Protein AF-A0A447NTV9-F1 (afdb_monomer_lite)

Secondary structure (DSSP, 8-state):
--------EEEE-TTS-EEEE--HHHHHHHHTTB--SS--TTSBSSTTS--TTSHHHHHHHH---HHHHHHHHHHHHHHHHHHTS--EEEE-HHHHSSTTHHHHHHHHHHHHHHTT-TTSTT-EEEE-SS----TTHHHHHHHHHTTTTSS------HHHHHHHHTTGGGG----GGGGS-TTS-GGGS---

Radius of gyration: 22.63 Å; chains: 1; bounding box: 48×52×55 Å

pLDDT: mean 96.16, std 7.07, range [51.31, 98.88]

Structure (mmCIF, N/CA/C/O backbone):
data_AF-A0A447NTV9-F1
#
_entry.id   AF-A0A447NTV9-F1
#
loop_
_atom_site.group_PDB
_atom_site.id
_atom_site.type_symbol
_atom_site.label_atom_id
_atom_site.label_alt_id
_atom_site.label_comp_id
_atom_site.label_asym_id
_atom_site.label_entity_id
_atom_site.label_seq_id
_atom_site.pdbx_PDB_ins_code
_atom_site.Cartn_x
_atom_site.Cartn_y
_atom_site.Cartn_z
_atom_site.occupancy
_atom_site.B_iso_or_equiv
_atom_site.auth_seq_id
_atom_site.auth_comp_id
_atom_site.auth_asym_id
_atom_site.auth_atom_id
_atom_site.pdbx_PDB_model_num
ATOM 1 N N . MET A 1 1 ? -22.201 -1.958 5.923 1.00 77.88 1 MET A N 1
ATOM 2 C CA . MET A 1 1 ? -21.397 -0.747 6.199 1.00 77.88 1 MET A CA 1
ATOM 3 C C . MET A 1 1 ? -20.902 -0.824 7.638 1.00 77.88 1 MET A C 1
ATOM 5 O O . MET A 1 1 ? -21.676 -1.266 8.476 1.00 77.88 1 MET A O 1
ATOM 9 N N . LEU A 1 2 ? -19.640 -0.479 7.917 1.00 92.94 2 LEU A N 1
ATOM 10 C CA . LEU A 1 2 ? -19.087 -0.462 9.280 1.00 92.94 2 LEU A CA 1
ATOM 11 C C . LEU A 1 2 ? -19.031 0.986 9.771 1.00 92.94 2 LEU A C 1
ATOM 13 O O . LEU A 1 2 ? -18.339 1.802 9.166 1.00 92.94 2 LEU A O 1
ATOM 17 N N . VAL A 1 3 ? -19.760 1.301 10.839 1.00 95.19 3 VAL A N 1
ATOM 18 C CA . VAL A 1 3 ? -19.752 2.633 11.461 1.00 95.19 3 VAL A CA 1
ATOM 19 C C . VAL A 1 3 ? -18.853 2.574 12.691 1.00 95.19 3 VAL A C 1
ATOM 21 O O . VAL A 1 3 ? -19.026 1.691 13.519 1.00 95.19 3 VAL A O 1
ATOM 24 N N . ARG A 1 4 ? -17.876 3.479 12.799 1.00 96.00 4 ARG A N 1
ATOM 25 C CA . ARG A 1 4 ? -16.881 3.484 13.885 1.00 96.00 4 ARG A CA 1
ATOM 26 C C . ARG A 1 4 ? -17.045 4.695 14.791 1.00 96.00 4 ARG A C 1
ATOM 28 O O . ARG A 1 4 ? -17.335 5.786 14.300 1.00 96.00 4 ARG A O 1
ATOM 35 N N . LYS A 1 5 ? -16.800 4.527 16.092 1.00 96.44 5 LYS A N 1
ATOM 36 C CA . LYS A 1 5 ? -16.738 5.651 17.041 1.00 96.44 5 LYS A CA 1
ATOM 37 C C . LYS A 1 5 ? -15.332 6.259 17.042 1.00 96.44 5 LYS A C 1
ATOM 39 O O . LYS A 1 5 ? -14.342 5.543 17.166 1.00 96.44 5 LYS A O 1
ATOM 44 N N . LEU A 1 6 ? -15.239 7.584 16.904 1.00 97.38 6 LEU A N 1
ATOM 45 C CA . LEU A 1 6 ? -13.972 8.314 16.775 1.00 97.38 6 LEU A CA 1
ATOM 46 C C . LEU A 1 6 ? -13.934 9.553 17.685 1.00 97.38 6 LEU A C 1
ATOM 48 O O . LEU A 1 6 ? -14.946 10.246 17.802 1.00 97.38 6 LEU A O 1
ATOM 52 N N . PRO A 1 7 ? -12.775 9.877 18.288 1.00 96.31 7 PRO A N 1
ATOM 53 C CA . PRO A 1 7 ? -12.599 11.105 19.052 1.00 96.31 7 PRO A CA 1
ATOM 54 C C . PRO A 1 7 ? -12.361 12.287 18.101 1.00 96.31 7 PRO A C 1
ATOM 56 O O . PRO A 1 7 ? -11.276 12.444 17.541 1.00 96.31 7 PRO A O 1
ATOM 59 N N . VAL A 1 8 ? -13.379 13.121 17.908 1.00 97.62 8 VAL A N 1
ATOM 60 C CA . VAL A 1 8 ? -13.316 14.282 17.007 1.00 97.62 8 VAL A CA 1
ATOM 61 C C . VAL A 1 8 ? -13.053 15.585 17.760 1.00 97.62 8 VAL A C 1
ATOM 63 O O . VAL A 1 8 ? -13.408 15.732 18.930 1.00 97.62 8 VAL A O 1
ATOM 66 N N . LYS A 1 9 ? -12.471 16.565 17.065 1.00 97.94 9 LYS A N 1
ATOM 67 C CA . LYS A 1 9 ? -12.425 17.971 17.493 1.00 97.94 9 LYS A CA 1
ATOM 68 C C . LYS A 1 9 ? -13.123 18.849 16.463 1.00 97.94 9 LYS A C 1
ATOM 70 O O . LYS A 1 9 ? -12.965 18.618 15.270 1.00 97.94 9 LYS A O 1
ATOM 75 N N . HIS A 1 10 ? -13.855 19.857 16.921 1.00 98.12 10 HIS A N 1
ATOM 76 C CA . HIS A 1 10 ? -14.440 20.873 16.049 1.00 98.12 10 HIS A CA 1
ATOM 77 C C . HIS A 1 10 ? -13.432 22.004 15.847 1.00 98.12 10 HIS A C 1
ATOM 79 O O . HIS A 1 10 ? -12.829 22.470 16.814 1.00 98.12 10 HIS A O 1
ATOM 85 N N . LEU A 1 11 ? -13.216 22.401 14.595 1.00 98.00 11 LEU A N 1
ATOM 86 C CA . LEU A 1 11 ? -12.331 23.498 14.219 1.00 98.00 11 LEU A CA 1
ATOM 87 C C . LEU A 1 11 ? -13.078 24.484 13.324 1.00 98.00 11 LEU A C 1
ATOM 89 O O . LEU A 1 11 ? -13.700 24.080 12.339 1.00 98.00 11 LEU A O 1
ATOM 93 N N . ALA A 1 12 ? -12.951 25.772 13.638 1.00 98.00 12 ALA A N 1
ATOM 94 C CA . ALA A 1 12 ? -13.325 26.848 12.733 1.00 98.00 12 ALA A CA 1
ATOM 95 C C . ALA A 1 12 ? -12.289 26.956 11.604 1.00 98.00 12 ALA A C 1
ATOM 97 O O . ALA A 1 12 ? -11.080 26.983 11.848 1.00 98.00 12 ALA A O 1
ATOM 98 N N . LEU A 1 13 ? -12.769 26.997 10.367 1.00 98.06 13 LEU A N 1
ATOM 99 C CA . LEU A 1 13 ? -11.969 27.155 9.162 1.00 98.06 13 LEU A CA 1
ATOM 100 C C . LEU A 1 13 ? -11.821 28.636 8.791 1.00 98.06 13 LEU A C 1
ATOM 102 O O . LEU A 1 13 ? -12.523 29.506 9.302 1.00 98.06 13 LEU A O 1
ATOM 106 N N . ALA A 1 14 ? -10.909 28.922 7.859 1.00 97.94 14 ALA A N 1
ATOM 107 C CA . ALA A 1 14 ? -10.642 30.283 7.390 1.00 97.94 14 ALA A CA 1
ATOM 108 C C . ALA A 1 14 ? -11.846 30.943 6.686 1.00 97.94 14 ALA A C 1
ATOM 110 O O . ALA A 1 14 ? -11.938 32.166 6.667 1.00 97.94 14 ALA A O 1
ATOM 111 N N . ASP A 1 15 ? -12.771 30.150 6.134 1.00 97.31 15 ASP A N 1
ATOM 112 C CA . ASP A 1 15 ? -14.022 30.630 5.531 1.00 97.31 15 ASP A CA 1
ATOM 113 C C . ASP A 1 15 ? -15.132 30.903 6.567 1.00 97.31 15 ASP A C 1
ATOM 115 O O . ASP A 1 15 ? -16.251 31.258 6.201 1.00 97.31 15 ASP A O 1
ATOM 119 N N . GLY A 1 16 ? -14.831 30.731 7.859 1.00 96.81 16 GLY A N 1
ATOM 120 C CA . GLY A 1 16 ? -15.768 30.888 8.968 1.00 96.81 16 GLY A CA 1
ATOM 121 C C . GLY A 1 16 ? -16.655 29.668 9.226 1.00 96.81 16 GLY A C 1
ATOM 122 O O . GLY A 1 16 ? -17.399 29.667 10.205 1.00 96.81 16 GLY A O 1
ATOM 123 N N . SER A 1 17 ? -16.590 28.621 8.397 1.00 98.12 17 SER A N 1
ATOM 124 C CA . SER A 1 17 ? -17.347 27.389 8.620 1.00 98.12 17 SER A CA 1
ATOM 125 C C . SER A 1 17 ? -16.666 26.481 9.650 1.00 98.12 17 SER A C 1
ATOM 127 O O . SER A 1 17 ? -15.456 26.538 9.846 1.00 98.12 17 SER A O 1
ATOM 129 N N . GLU A 1 18 ? -17.431 25.617 10.318 1.00 98.00 18 GLU A N 1
ATOM 130 C CA . GLU A 1 18 ? -16.891 24.655 11.285 1.00 98.00 18 GLU A CA 1
ATOM 131 C C . GLU A 1 18 ? -16.813 23.248 10.676 1.00 98.00 18 GLU A C 1
ATOM 133 O O . GLU A 1 18 ? -17.688 22.837 9.903 1.00 98.00 18 GLU A O 1
ATOM 138 N N . ARG A 1 19 ? -15.761 22.488 11.004 1.00 98.00 19 ARG A N 1
ATOM 139 C CA . ARG A 1 19 ? -15.627 21.073 10.630 1.00 98.00 19 ARG A CA 1
ATOM 140 C C . ARG A 1 19 ? -15.125 20.224 11.789 1.00 98.00 19 ARG A C 1
ATOM 142 O O . ARG A 1 19 ? -14.275 20.647 12.569 1.00 98.00 19 ARG A O 1
ATOM 149 N N . MET A 1 20 ? -15.611 18.987 11.843 1.00 98.19 20 MET A N 1
ATOM 150 C CA . MET A 1 20 ? -15.039 17.942 12.688 1.00 98.19 20 MET A CA 1
ATOM 151 C C . MET A 1 20 ? -13.776 17.377 12.041 1.00 98.19 20 MET A C 1
ATOM 153 O O . MET A 1 20 ? -13.782 17.017 10.864 1.00 98.19 20 MET A O 1
ATOM 157 N N . VAL A 1 21 ? -12.711 17.250 12.825 1.00 98.00 21 VAL A N 1
ATOM 158 C CA . VAL A 1 21 ? -11.451 16.631 12.413 1.00 98.00 21 VAL A CA 1
ATOM 159 C C . VAL A 1 21 ? -11.059 15.511 13.366 1.00 98.00 21 VAL A C 1
ATOM 161 O O . VAL A 1 21 ? -11.391 15.524 14.552 1.00 98.00 21 VAL A O 1
ATOM 164 N N . VAL A 1 22 ? -10.317 14.548 12.836 1.00 98.25 22 VAL A N 1
ATOM 165 C CA . VAL A 1 22 ? -9.790 13.389 13.554 1.00 98.25 22 VAL A CA 1
ATOM 166 C C . VAL A 1 22 ? -8.403 13.068 13.006 1.00 98.25 22 VAL A C 1
ATOM 168 O O . VAL A 1 22 ? -8.119 13.336 11.837 1.00 98.25 22 VAL A O 1
ATOM 171 N N . SER A 1 23 ? -7.513 12.533 13.841 1.00 98.38 23 SER A N 1
ATOM 172 C CA . SER A 1 23 ? -6.169 12.183 13.384 1.00 98.38 23 SER A CA 1
ATOM 173 C C . SER A 1 23 ? -6.178 10.918 12.516 1.00 98.38 23 SER A C 1
ATOM 175 O O . SER A 1 23 ? -7.028 10.037 12.663 1.00 98.38 23 SER A O 1
ATOM 177 N N . VAL A 1 24 ? -5.176 10.783 11.643 1.00 98.50 24 VAL A N 1
ATOM 178 C CA . VAL A 1 24 ? -4.961 9.539 10.882 1.00 98.50 24 VAL A CA 1
ATOM 179 C C . VAL A 1 24 ? -4.727 8.355 11.824 1.00 98.50 24 VAL A C 1
ATOM 181 O O . VAL A 1 24 ? -5.198 7.259 11.542 1.00 98.50 24 VAL A O 1
ATOM 184 N N . TYR A 1 25 ? -4.058 8.569 12.961 1.00 98.50 25 TYR A N 1
ATOM 185 C CA . TYR A 1 25 ? -3.828 7.528 13.965 1.00 98.50 25 TYR A CA 1
ATOM 186 C C . TYR A 1 25 ? -5.148 6.954 14.494 1.00 98.50 25 TYR A C 1
ATOM 188 O O . TYR A 1 25 ? -5.346 5.741 14.482 1.00 98.50 25 TYR A O 1
ATOM 196 N N . ASP A 1 26 ? -6.085 7.825 14.875 1.00 98.25 26 ASP A N 1
ATOM 197 C CA . ASP A 1 26 ? -7.400 7.405 15.359 1.00 98.25 26 ASP A CA 1
ATOM 198 C C . ASP A 1 26 ? -8.193 6.653 14.281 1.00 98.25 26 ASP A C 1
ATOM 200 O O . ASP A 1 26 ? -8.797 5.620 14.576 1.00 98.25 26 ASP A O 1
ATOM 204 N N . LEU A 1 27 ? -8.144 7.130 13.029 1.00 98.19 27 LEU A N 1
ATOM 205 C CA . LEU A 1 27 ? -8.773 6.466 11.883 1.00 98.19 27 LEU A CA 1
ATOM 206 C C . LEU A 1 27 ? -8.175 5.082 11.609 1.00 98.19 27 LEU A C 1
ATOM 208 O O . LEU A 1 27 ? -8.915 4.144 11.322 1.00 98.19 27 LEU A O 1
ATOM 212 N N . VAL A 1 28 ? -6.853 4.932 11.714 1.00 98.25 28 VAL A N 1
ATOM 213 C CA . VAL A 1 28 ? -6.167 3.650 11.515 1.00 98.25 28 VAL A CA 1
ATOM 214 C C . VAL A 1 28 ? -6.569 2.651 12.597 1.00 98.25 28 VAL A C 1
ATOM 216 O O . VAL A 1 28 ? -6.965 1.538 12.257 1.00 98.25 28 VAL A O 1
ATOM 219 N N . LEU A 1 29 ? -6.548 3.033 13.879 1.00 98.00 29 LEU A N 1
ATOM 220 C CA . LEU A 1 29 ? -6.960 2.130 14.963 1.00 98.00 29 LEU A CA 1
ATOM 221 C C . LEU A 1 29 ? -8.429 1.700 14.826 1.00 98.00 29 LEU A C 1
ATOM 223 O O . LEU A 1 29 ? -8.745 0.523 15.003 1.00 98.00 29 LEU A O 1
ATOM 227 N N . ALA A 1 30 ? -9.314 2.631 14.455 1.00 97.75 30 ALA A N 1
ATOM 228 C CA . ALA A 1 30 ? -10.717 2.325 14.190 1.00 97.75 30 ALA A CA 1
ATOM 229 C C . ALA A 1 30 ? -10.888 1.402 12.971 1.00 97.75 30 ALA A C 1
ATOM 231 O O . ALA A 1 30 ? -11.688 0.467 13.014 1.00 97.75 30 ALA A O 1
ATOM 232 N N . ASN A 1 31 ? -10.115 1.605 11.898 1.00 97.94 31 ASN A N 1
ATOM 233 C CA . ASN A 1 31 ? -10.133 0.729 10.726 1.00 97.94 31 ASN A CA 1
ATOM 234 C C . ASN A 1 31 ? -9.701 -0.705 11.073 1.00 97.94 31 ASN A C 1
ATOM 236 O O . ASN A 1 31 ? -10.360 -1.646 10.640 1.00 97.94 31 ASN A O 1
ATOM 240 N N . TYR A 1 32 ? -8.660 -0.871 11.898 1.00 98.00 32 TYR A N 1
ATOM 241 C CA . TYR A 1 32 ? -8.224 -2.175 12.425 1.00 98.00 32 TYR A CA 1
ATOM 242 C C . TYR A 1 32 ? -9.173 -2.763 13.486 1.00 98.00 32 TYR A C 1
ATOM 244 O O . TYR A 1 32 ? -8.961 -3.882 13.942 1.00 98.00 32 TYR A O 1
ATOM 252 N N . GLY A 1 33 ? -10.228 -2.037 13.869 1.00 97.31 33 GLY A N 1
ATOM 253 C CA . GLY A 1 33 ? -11.260 -2.519 14.779 1.00 97.31 33 GLY A CA 1
ATOM 254 C C . GLY A 1 33 ? -10.804 -2.691 16.221 1.00 97.31 33 GLY A C 1
ATOM 255 O O . GLY A 1 33 ? -11.306 -3.581 16.901 1.00 97.31 33 GLY A O 1
ATOM 256 N N . LEU A 1 34 ? -9.869 -1.865 16.689 1.00 96.81 34 LEU A N 1
ATOM 257 C CA . LEU A 1 34 ? -9.415 -1.901 18.077 1.00 96.81 34 LEU A CA 1
ATOM 258 C C . LEU A 1 34 ? -10.402 -1.165 18.986 1.00 96.81 34 LEU A C 1
ATOM 260 O O . LEU A 1 34 ? -10.741 -0.008 18.719 1.00 96.81 34 LEU A O 1
ATOM 264 N N . ASP A 1 35 ? -10.853 -1.816 20.063 1.00 94.12 35 ASP A N 1
ATOM 265 C CA . ASP A 1 35 ? -11.591 -1.113 21.111 1.00 94.12 35 ASP A CA 1
ATOM 266 C C . ASP A 1 35 ? -10.648 -0.205 21.910 1.00 94.12 35 ASP A C 1
ATOM 268 O O . ASP A 1 35 ? -9.488 -0.520 22.179 1.00 94.12 35 ASP A O 1
ATOM 272 N N . ARG A 1 36 ? -11.160 0.978 22.236 1.00 95.00 36 ARG A N 1
ATOM 273 C CA . ARG A 1 36 ? -10.436 2.071 22.890 1.00 95.00 36 ARG A CA 1
ATOM 274 C C . ARG A 1 36 ? -11.236 2.642 24.062 1.00 95.00 36 ARG A C 1
ATOM 276 O O . ARG A 1 36 ? -11.014 3.789 24.442 1.00 95.00 36 ARG A O 1
ATOM 283 N N . GLY A 1 37 ? -12.198 1.875 24.584 1.00 94.94 37 GLY A N 1
ATOM 284 C CA . GLY A 1 37 ? -13.122 2.320 25.628 1.00 94.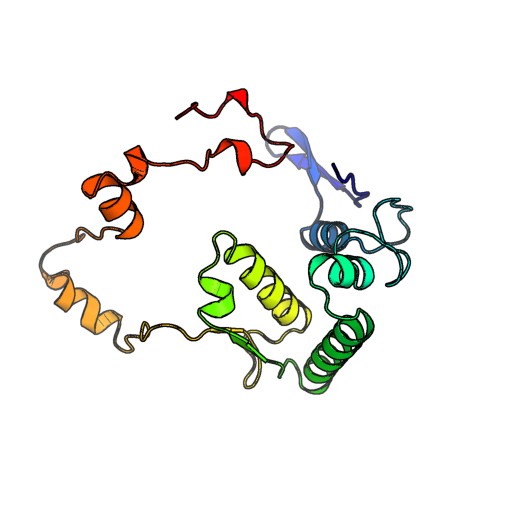94 37 GLY A CA 1
ATOM 285 C C . GLY A 1 37 ? -14.213 3.265 25.117 1.00 94.94 37 GLY A C 1
ATOM 286 O O . GLY A 1 37 ? -14.779 4.025 25.896 1.00 94.94 37 GLY A O 1
ATOM 287 N N . LEU A 1 38 ? -14.491 3.248 23.807 1.00 93.75 38 LEU A N 1
ATOM 288 C CA . LEU A 1 38 ? -15.544 4.065 23.187 1.00 93.75 38 LEU A CA 1
ATOM 289 C C . LEU A 1 38 ? -16.872 3.304 23.056 1.00 93.75 38 LEU A C 1
ATOM 291 O O . LEU A 1 38 ? -17.863 3.890 22.615 1.00 93.75 38 LEU A O 1
ATOM 295 N N . ASP A 1 39 ? -16.902 2.021 23.439 1.00 90.81 39 ASP A N 1
ATOM 296 C CA . ASP A 1 39 ? -18.060 1.131 23.298 1.00 90.81 39 ASP A CA 1
ATOM 297 C C . ASP A 1 39 ? -18.495 0.995 21.820 1.00 90.81 39 ASP A C 1
ATOM 299 O O . ASP A 1 39 ? -19.647 1.213 21.441 1.00 90.81 39 ASP A O 1
ATOM 303 N N . ASP A 1 40 ? -17.528 0.748 20.930 1.00 94.31 40 ASP A N 1
ATOM 304 C CA . ASP A 1 40 ? -17.764 0.543 19.495 1.00 94.31 40 ASP A CA 1
ATOM 305 C C . ASP A 1 40 ? -18.142 -0.922 19.228 1.00 94.31 40 ASP A C 1
ATOM 307 O O . ASP A 1 40 ? -17.307 -1.822 19.315 1.00 94.31 40 ASP A O 1
ATOM 311 N N . CYS A 1 41 ? -19.399 -1.169 18.850 1.00 94.44 41 CYS A N 1
ATOM 312 C CA . CYS A 1 41 ? -19.914 -2.520 18.623 1.00 94.44 41 CYS A CA 1
ATOM 313 C C . CYS A 1 41 ? -19.263 -3.253 17.435 1.00 94.44 41 CYS A C 1
ATOM 315 O O . CYS A 1 41 ? -19.401 -4.475 17.309 1.00 94.44 41 CYS A O 1
ATOM 317 N N . HIS A 1 42 ? -18.560 -2.546 16.549 1.00 95.62 42 HIS A N 1
ATOM 318 C CA . HIS A 1 42 ? -17.799 -3.140 15.455 1.00 95.62 42 HIS A CA 1
ATOM 319 C C . HIS A 1 42 ? -16.340 -3.408 15.835 1.00 95.62 42 HIS A C 1
ATOM 321 O O . HIS A 1 42 ? -15.624 -4.054 15.060 1.00 95.62 42 HIS A O 1
ATOM 327 N N . SER A 1 43 ? -15.861 -2.901 16.972 1.00 96.31 43 SER A N 1
ATOM 328 C CA . SER A 1 43 ? -14.520 -3.190 17.482 1.00 96.31 43 SER A CA 1
ATOM 329 C C . SER A 1 43 ? -14.466 -4.559 18.154 1.00 96.31 43 SER A C 1
ATOM 331 O O . SER A 1 43 ? -15.486 -5.129 18.546 1.00 96.31 43 SER A O 1
ATOM 333 N N . ALA A 1 44 ? -13.267 -5.128 18.197 1.00 96.38 44 ALA A N 1
ATOM 334 C CA . ALA A 1 44 ? -12.986 -6.399 18.837 1.00 96.38 44 ALA A CA 1
ATOM 335 C C . ALA A 1 44 ? -12.510 -6.164 20.270 1.00 96.38 44 ALA A C 1
ATOM 337 O O . ALA A 1 44 ? -11.627 -5.337 20.503 1.00 96.38 44 ALA A O 1
ATOM 338 N N . ASN A 1 45 ? -13.053 -6.937 21.207 1.00 91.19 45 ASN A N 1
ATOM 339 C CA . ASN A 1 45 ? -12.599 -6.962 22.596 1.00 91.19 45 ASN A CA 1
ATOM 340 C C . ASN A 1 45 ? -11.470 -7.981 22.791 1.00 91.19 45 ASN A C 1
ATOM 342 O O . ASN A 1 45 ? -10.712 -7.908 23.755 1.00 91.19 45 ASN A O 1
ATOM 346 N N . ASN A 1 46 ? -11.363 -8.959 21.890 1.00 94.62 46 ASN A N 1
ATOM 347 C CA . ASN A 1 46 ? -10.316 -9.975 21.896 1.00 94.62 46 ASN A CA 1
ATOM 348 C C . ASN A 1 46 ? -10.103 -10.567 20.484 1.00 94.62 46 ASN A C 1
ATOM 350 O O . ASN A 1 46 ? -10.893 -10.339 19.570 1.00 94.62 46 ASN A O 1
ATOM 354 N N . TYR A 1 47 ? -9.043 -11.361 20.299 1.00 97.31 47 TYR A N 1
ATOM 355 C CA . TYR A 1 47 ? -8.697 -11.962 19.000 1.00 97.31 47 TYR A CA 1
ATOM 356 C C . TYR A 1 47 ? -9.667 -13.052 18.504 1.00 97.31 47 TYR A C 1
ATOM 358 O O . TYR A 1 47 ? -9.650 -13.386 17.313 1.00 97.31 47 TYR A O 1
ATOM 366 N N . ASN A 1 48 ? -10.513 -13.596 19.387 1.00 96.81 48 ASN A N 1
ATOM 367 C CA . ASN A 1 48 ? -11.514 -14.614 19.059 1.00 96.81 48 ASN A CA 1
ATOM 368 C C . ASN A 1 48 ? -12.813 -14.028 18.487 1.00 96.81 48 ASN A C 1
ATOM 370 O O . ASN A 1 48 ? -13.609 -14.772 17.913 1.00 96.81 48 ASN A O 1
ATOM 374 N N . ASP A 1 49 ? -13.026 -12.717 18.611 1.00 96.50 49 ASP A N 1
ATOM 375 C CA . ASP A 1 49 ? -14.215 -12.060 18.078 1.00 96.50 49 ASP A CA 1
ATOM 376 C C . ASP A 1 49 ? -14.166 -12.035 16.547 1.00 96.50 49 ASP A C 1
ATOM 378 O O . ASP A 1 49 ? -13.184 -11.596 15.953 1.00 96.50 49 ASP A O 1
ATOM 382 N N . VAL A 1 50 ? -15.252 -12.432 15.879 1.00 97.06 50 VAL A N 1
ATOM 383 C CA . VAL A 1 50 ? -15.362 -12.305 14.416 1.00 97.06 50 VAL A CA 1
ATOM 384 C C . VAL A 1 50 ? -15.694 -10.852 14.059 1.00 97.06 50 VAL A C 1
ATOM 386 O O . VAL A 1 50 ? -16.842 -10.489 13.799 1.00 97.06 50 VAL A O 1
ATOM 389 N N . LYS A 1 51 ? -14.673 -9.991 14.084 1.00 97.38 51 LYS A N 1
ATOM 390 C CA . LYS A 1 51 ? -14.728 -8.589 13.634 1.00 97.38 51 LYS A CA 1
ATOM 391 C C . LYS A 1 51 ? -13.698 -8.359 12.535 1.00 97.38 51 LYS A C 1
ATOM 393 O O . LYS A 1 51 ? -12.682 -9.052 12.491 1.00 97.38 51 LYS A O 1
ATOM 398 N N . ALA A 1 52 ? -13.963 -7.390 11.657 1.00 96.62 52 ALA A N 1
ATOM 399 C CA . ALA A 1 52 ? -13.083 -7.069 10.535 1.00 96.62 52 ALA A CA 1
ATOM 400 C C . ALA A 1 52 ? -11.619 -6.940 10.996 1.00 96.62 52 ALA A C 1
ATOM 402 O O . ALA A 1 52 ? -11.332 -6.176 11.914 1.00 96.62 52 ALA A O 1
ATOM 403 N N . TYR A 1 53 ? -10.731 -7.699 10.345 1.00 98.06 53 TYR A N 1
ATOM 404 C CA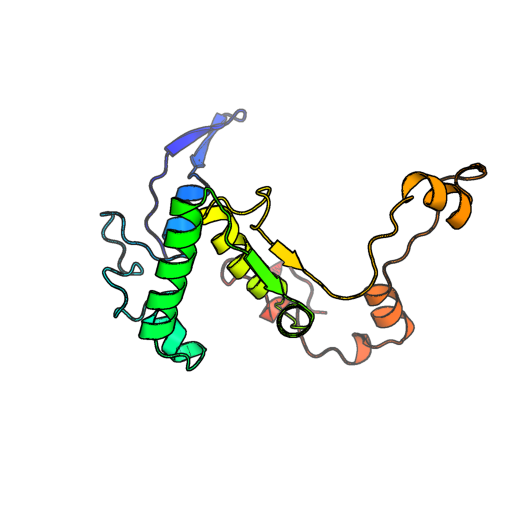 . TYR A 1 53 ? -9.275 -7.730 10.557 1.00 98.06 53 TYR A CA 1
ATOM 405 C C . TYR A 1 53 ? -8.759 -8.335 11.876 1.00 98.06 53 TYR A C 1
ATOM 407 O O . TYR A 1 53 ? -7.567 -8.243 12.163 1.00 98.06 53 TYR A O 1
ATOM 415 N N . THR A 1 54 ? -9.603 -9.012 12.657 1.00 98.44 54 THR A N 1
ATOM 416 C CA . THR A 1 54 ? -9.139 -9.850 13.784 1.00 98.44 54 THR A CA 1
ATOM 417 C C . THR A 1 54 ? -8.435 -11.127 13.300 1.00 98.44 54 THR A C 1
ATOM 419 O O . THR A 1 54 ? -8.681 -11.564 12.172 1.00 98.44 54 THR A O 1
ATOM 422 N N . PRO A 1 55 ? -7.617 -11.798 14.137 1.00 98.62 55 PRO A N 1
ATOM 423 C CA . PRO A 1 55 ? -7.057 -13.109 13.801 1.00 98.62 55 PRO A CA 1
ATOM 424 C C . PRO A 1 55 ? -8.118 -14.161 13.456 1.00 98.62 55 PRO A C 1
ATOM 426 O O . PRO A 1 55 ? -7.937 -14.909 12.500 1.00 98.62 55 PRO A O 1
ATOM 429 N N . THR A 1 56 ? -9.254 -14.188 14.163 1.00 98.44 56 THR A N 1
ATOM 430 C CA . THR A 1 56 ? -10.352 -15.121 13.843 1.00 98.44 56 THR A CA 1
ATOM 431 C C . THR A 1 56 ? -11.031 -14.789 12.515 1.00 98.44 56 THR A C 1
ATOM 433 O O . THR A 1 56 ? -11.336 -15.694 11.744 1.00 98.44 56 THR A O 1
ATOM 436 N N . TRP A 1 57 ? -11.217 -13.506 12.190 1.00 98.56 57 TRP A N 1
ATOM 437 C CA . TRP A 1 57 ? -11.654 -13.106 10.848 1.00 98.56 57 TRP A CA 1
ATOM 438 C C . TRP A 1 57 ? -10.630 -13.513 9.778 1.00 98.56 57 TRP A C 1
ATOM 440 O O . TRP A 1 57 ? -11.002 -14.057 8.744 1.00 98.56 57 TRP A O 1
ATOM 450 N N . GLY A 1 58 ? -9.335 -13.317 10.042 1.00 98.38 58 GLY A N 1
ATOM 451 C CA . GLY A 1 58 ? -8.256 -13.692 9.128 1.00 98.38 58 GLY A CA 1
ATOM 452 C C . GLY A 1 58 ? -8.204 -15.195 8.855 1.00 98.38 58 GLY A C 1
ATOM 453 O O . GLY A 1 58 ? -8.011 -15.596 7.709 1.00 98.38 58 GLY A O 1
ATOM 454 N N . GLU A 1 59 ? -8.441 -16.023 9.874 1.00 98.69 59 GLU A N 1
ATOM 455 C CA . GLU A 1 59 ? -8.553 -17.480 9.737 1.00 98.69 59 GLU A CA 1
ATOM 456 C C . GLU A 1 59 ? -9.693 -17.874 8.791 1.00 98.69 59 GLU A C 1
ATOM 458 O O . GLU A 1 59 ? -9.483 -18.690 7.897 1.00 98.69 59 GLU A O 1
ATOM 463 N N . GLN A 1 60 ? -10.866 -17.243 8.912 1.00 98.62 60 GLN A N 1
ATOM 464 C CA . GLN A 1 60 ? -12.003 -17.517 8.023 1.00 98.62 60 GLN A CA 1
ATOM 465 C C . GLN A 1 60 ? -11.733 -17.121 6.565 1.00 98.62 60 GLN A C 1
ATOM 467 O O . GLN A 1 60 ? -12.174 -17.816 5.654 1.00 98.62 60 GLN A O 1
ATOM 472 N N . ILE A 1 61 ? -11.018 -16.015 6.336 1.00 98.50 61 ILE A N 1
ATOM 473 C CA . ILE A 1 61 ? -10.741 -15.508 4.983 1.00 98.50 61 ILE A CA 1
ATOM 474 C C . ILE A 1 61 ? -9.599 -16.268 4.302 1.00 98.50 61 ILE A C 1
ATOM 476 O O . ILE A 1 61 ? -9.656 -16.525 3.103 1.00 98.50 61 ILE A O 1
ATOM 480 N N . THR A 1 62 ? -8.544 -16.603 5.047 1.00 98.50 62 THR A N 1
ATOM 481 C CA . THR A 1 62 ? -7.291 -17.128 4.475 1.00 98.50 62 THR A CA 1
ATOM 482 C C . THR A 1 62 ? -7.104 -18.630 4.670 1.00 98.50 62 THR A C 1
ATOM 484 O O . THR A 1 62 ? -6.267 -19.229 4.001 1.00 98.50 62 THR A O 1
ATOM 487 N N . GLY A 1 63 ? -7.828 -19.240 5.612 1.00 98.62 63 GLY A N 1
ATOM 488 C CA . GLY A 1 63 ? -7.603 -20.615 6.060 1.00 98.62 63 GLY A CA 1
ATOM 489 C C . GLY A 1 63 ? -6.367 -20.802 6.951 1.00 98.62 63 GLY A C 1
ATOM 490 O O . GLY A 1 63 ? -6.117 -21.917 7.407 1.00 98.62 63 GLY A O 1
ATOM 491 N N . VAL A 1 64 ? -5.583 -19.749 7.226 1.00 98.50 64 VAL A N 1
ATOM 492 C CA . VAL A 1 64 ? -4.426 -19.824 8.132 1.00 98.50 64 VAL A CA 1
ATOM 493 C C . VAL A 1 64 ? -4.916 -19.841 9.582 1.00 98.50 64 VAL A C 1
ATOM 495 O O . VAL A 1 64 ? -5.589 -18.893 9.987 1.00 98.50 64 VAL A O 1
ATOM 498 N N . PRO A 1 65 ? -4.547 -20.845 10.404 1.00 98.62 65 PRO A N 1
ATOM 499 C CA . PRO A 1 65 ? -4.983 -20.892 11.795 1.00 98.62 65 PRO A CA 1
ATOM 500 C C . PRO A 1 65 ? -4.600 -19.621 12.569 1.00 98.62 65 PRO A C 1
ATOM 502 O O . PRO A 1 65 ? -3.429 -19.231 12.578 1.00 98.62 65 PRO A O 1
ATOM 505 N N . ARG A 1 66 ? -5.552 -19.014 13.284 1.00 98.25 66 ARG A N 1
ATOM 506 C CA . ARG A 1 66 ? -5.404 -17.734 14.004 1.00 98.25 66 ARG A CA 1
ATOM 507 C C . ARG A 1 66 ? -4.228 -17.721 14.970 1.00 98.25 66 ARG A C 1
ATOM 509 O O . ARG A 1 66 ? -3.517 -16.726 15.053 1.00 98.25 66 ARG A O 1
ATOM 516 N N . ARG A 1 67 ? -3.939 -18.865 15.604 1.00 98.38 67 ARG A N 1
ATOM 517 C CA . ARG A 1 67 ? -2.771 -19.032 16.482 1.00 98.38 67 ARG A CA 1
ATOM 518 C C . ARG A 1 67 ? -1.463 -18.683 15.768 1.00 98.38 67 ARG A C 1
ATOM 520 O O . ARG A 1 67 ? -0.587 -18.088 16.372 1.00 98.38 67 ARG A O 1
ATOM 527 N N . HIS A 1 68 ? -1.330 -19.020 14.482 1.00 98.62 68 HIS A N 1
ATOM 528 C CA . HIS A 1 68 ? -0.130 -18.715 13.707 1.00 98.62 68 HIS A CA 1
ATOM 529 C C . HIS A 1 68 ? -0.072 -17.232 13.345 1.00 98.62 68 HIS A C 1
ATOM 531 O O . HIS A 1 68 ? 0.998 -16.639 13.438 1.00 98.62 68 HIS A O 1
ATOM 537 N N . ILE A 1 69 ? -1.212 -16.621 13.010 1.00 98.62 69 ILE A N 1
ATOM 538 C CA . ILE A 1 69 ? -1.310 -15.171 12.788 1.00 98.62 69 ILE A CA 1
ATOM 539 C C . ILE A 1 69 ? -0.852 -14.421 14.048 1.00 98.62 69 ILE A C 1
ATOM 541 O O . ILE A 1 69 ? 0.011 -13.550 13.970 1.00 98.62 69 ILE A O 1
ATOM 545 N N . GLU A 1 70 ? -1.379 -14.799 15.214 1.00 98.38 70 GLU A N 1
ATOM 546 C CA . GLU A 1 70 ? -1.048 -14.184 16.502 1.00 98.38 70 GLU A CA 1
ATOM 547 C C . GLU A 1 70 ? 0.422 -14.375 16.889 1.00 98.38 70 GLU A C 1
ATOM 549 O O . GLU A 1 70 ? 1.094 -13.404 17.246 1.00 98.38 70 GLU A O 1
ATOM 554 N N . THR A 1 71 ? 0.930 -15.610 16.814 1.00 98.75 71 THR A N 1
ATOM 555 C CA . THR A 1 71 ? 2.320 -15.929 17.167 1.00 98.75 71 THR A CA 1
ATOM 556 C C . THR A 1 71 ? 3.296 -15.158 16.287 1.00 98.75 71 THR A C 1
ATOM 558 O O . THR A 1 71 ? 4.148 -14.447 16.814 1.00 98.75 71 THR A O 1
ATOM 561 N N . ILE A 1 72 ? 3.140 -15.223 14.961 1.00 98.75 72 ILE A N 1
ATOM 562 C CA . ILE A 1 72 ? 4.081 -14.584 14.036 1.00 98.75 72 ILE A CA 1
ATOM 563 C C . ILE A 1 72 ? 4.002 -13.060 14.128 1.00 98.75 72 ILE A C 1
ATOM 565 O O . ILE A 1 72 ? 5.043 -12.406 14.132 1.00 98.75 72 ILE A O 1
ATOM 569 N N . ALA A 1 73 ? 2.807 -12.474 14.272 1.00 98.75 73 ALA A N 1
ATOM 570 C CA . ALA A 1 73 ? 2.678 -11.030 14.464 1.00 98.75 73 ALA A CA 1
ATOM 571 C C . ALA A 1 73 ? 3.404 -10.555 15.735 1.00 98.75 73 ALA A C 1
ATOM 573 O O . ALA A 1 73 ? 4.095 -9.534 15.712 1.00 98.75 73 ALA A O 1
ATOM 574 N N . ARG A 1 74 ? 3.288 -11.313 16.834 1.00 98.81 74 ARG A N 1
ATOM 575 C CA . ARG A 1 74 ? 3.940 -10.992 18.109 1.00 98.81 74 ARG A CA 1
ATOM 576 C C . ARG A 1 74 ? 5.452 -11.156 18.034 1.00 98.81 74 ARG A C 1
ATOM 578 O O . ARG A 1 74 ? 6.165 -10.254 18.453 1.00 98.81 74 ARG A O 1
ATOM 585 N N . GLU A 1 75 ? 5.942 -12.265 17.489 1.00 98.88 75 GLU A N 1
ATOM 586 C CA . GLU A 1 75 ? 7.381 -12.523 17.347 1.00 98.88 75 GLU A CA 1
ATOM 587 C C . GLU A 1 75 ? 8.057 -11.519 16.407 1.00 98.88 75 GLU A C 1
ATOM 589 O O . GLU A 1 75 ? 9.161 -11.044 16.693 1.00 98.88 75 GLU A O 1
ATOM 594 N N . PHE A 1 76 ? 7.379 -11.140 15.320 1.00 98.88 76 PHE A N 1
ATOM 595 C CA . PHE A 1 76 ? 7.841 -10.100 14.407 1.00 98.88 76 PHE A CA 1
ATOM 596 C C . PHE A 1 76 ? 7.982 -8.748 15.120 1.00 98.88 76 PHE A C 1
ATOM 598 O O . PHE A 1 76 ? 9.052 -8.139 15.091 1.00 98.88 76 PHE A O 1
ATOM 605 N N . ALA A 1 77 ? 6.930 -8.298 15.814 1.00 98.88 77 ALA A N 1
ATOM 606 C CA . ALA A 1 77 ? 6.948 -7.030 16.542 1.00 98.88 77 ALA A CA 1
ATOM 607 C C . ALA A 1 77 ? 7.962 -7.032 17.699 1.00 98.88 77 ALA A C 1
ATOM 609 O O . ALA A 1 77 ? 8.684 -6.056 17.891 1.00 98.88 77 ALA A O 1
ATOM 610 N N . GLU A 1 78 ? 8.066 -8.138 18.435 1.00 98.88 78 GLU A N 1
ATOM 611 C CA . GLU A 1 78 ? 9.014 -8.303 19.539 1.00 98.88 78 GLU A CA 1
ATOM 612 C C . GLU A 1 78 ? 10.468 -8.245 19.052 1.00 98.88 78 GLU A C 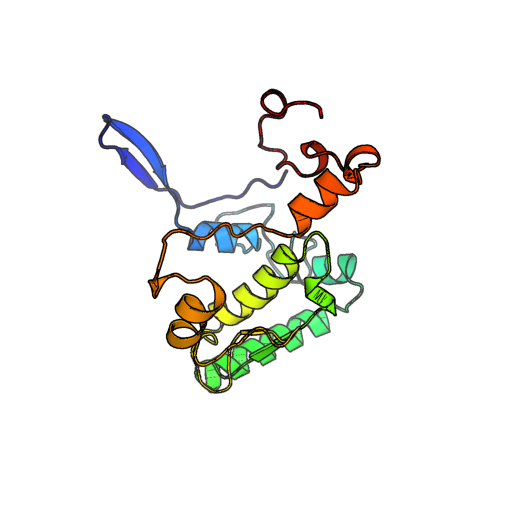1
ATOM 614 O O . GLU A 1 78 ? 11.326 -7.627 19.687 1.00 98.88 78 GLU A O 1
ATOM 619 N N . THR A 1 79 ? 10.753 -8.855 17.898 1.00 98.81 79 THR A N 1
ATOM 620 C CA . THR A 1 79 ? 12.078 -8.793 17.274 1.00 98.81 79 THR A CA 1
ATOM 621 C C . THR A 1 79 ? 12.406 -7.358 16.886 1.00 98.81 79 THR A C 1
ATOM 623 O O . THR A 1 79 ? 13.472 -6.860 17.254 1.00 98.81 79 THR A O 1
ATOM 626 N N . ALA A 1 80 ? 11.493 -6.656 16.213 1.00 98.81 80 ALA A N 1
ATOM 627 C CA . ALA A 1 80 ? 11.668 -5.250 15.864 1.00 98.81 80 ALA A CA 1
ATOM 628 C C . ALA A 1 80 ? 11.870 -4.373 17.110 1.00 98.81 80 ALA A C 1
ATOM 630 O O . ALA A 1 80 ? 12.795 -3.564 17.135 1.00 98.81 80 ALA A O 1
ATOM 631 N N . HIS A 1 81 ? 11.088 -4.579 18.171 1.00 98.75 81 HIS A N 1
ATOM 632 C CA . HIS A 1 81 ? 11.226 -3.851 19.431 1.00 98.75 81 HIS A CA 1
ATOM 633 C C . HIS A 1 81 ? 12.618 -4.043 20.055 1.00 98.75 81 HIS A C 1
ATOM 635 O O . HIS A 1 81 ? 13.327 -3.066 20.295 1.00 98.75 81 HIS A O 1
A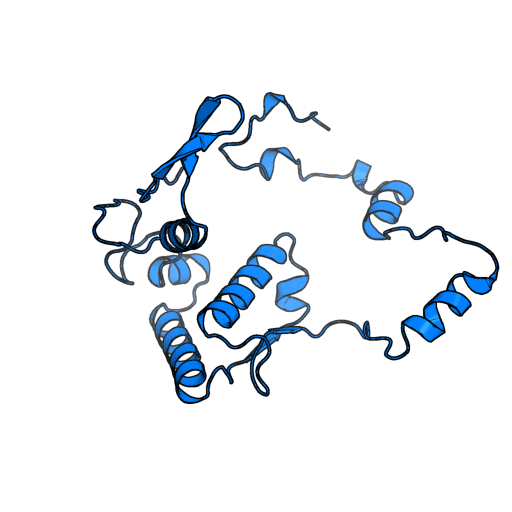TOM 641 N N . LYS A 1 82 ? 13.062 -5.296 20.231 1.00 98.81 82 LYS A N 1
ATOM 642 C CA . LYS A 1 82 ? 14.379 -5.629 20.809 1.00 98.81 82 LYS A CA 1
ATOM 643 C C . LYS A 1 82 ? 15.550 -5.096 19.995 1.00 98.81 82 LYS A C 1
ATOM 645 O O . LYS A 1 82 ? 16.618 -4.808 20.531 1.00 98.81 82 LYS A O 1
ATOM 650 N N . THR A 1 83 ? 15.381 -5.023 18.682 1.00 98.69 83 THR A N 1
ATOM 651 C CA . THR A 1 83 ? 16.478 -4.757 17.752 1.00 98.69 83 THR A CA 1
ATOM 652 C C . THR A 1 83 ? 16.459 -3.359 17.154 1.00 98.69 83 THR A C 1
ATOM 654 O O . THR A 1 83 ? 17.343 -3.066 16.353 1.00 98.69 83 THR A O 1
ATOM 657 N N . HIS A 1 84 ? 15.511 -2.513 17.565 1.00 98.56 84 HIS A N 1
ATOM 658 C CA . HIS A 1 84 ? 15.274 -1.181 17.008 1.00 98.56 84 HIS A CA 1
ATOM 659 C C . HIS A 1 84 ? 14.971 -1.227 15.499 1.00 98.56 84 HIS A C 1
ATOM 661 O O . HIS A 1 84 ? 15.607 -0.558 14.692 1.00 98.56 84 HIS A O 1
ATOM 667 N N . GLY A 1 85 ? 13.990 -2.049 15.122 1.00 98.44 85 GLY A N 1
ATOM 668 C CA . GLY A 1 85 ? 13.424 -2.103 13.776 1.00 98.44 85 GLY A CA 1
ATOM 669 C C . GLY A 1 85 ? 14.033 -3.153 12.845 1.00 98.44 85 GLY A C 1
ATOM 670 O O . GLY A 1 85 ? 13.739 -3.123 11.655 1.00 98.44 85 GLY A O 1
ATOM 671 N N . ARG A 1 86 ? 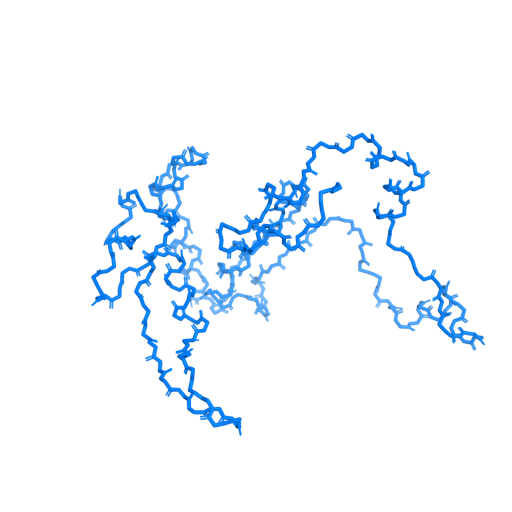14.843 -4.110 13.323 1.00 98.62 86 ARG A N 1
ATOM 672 C CA . ARG A 1 86 ? 15.469 -5.140 12.462 1.00 98.62 86 ARG A CA 1
ATOM 673 C C . ARG A 1 86 ? 14.546 -6.334 12.209 1.00 98.62 86 ARG A C 1
ATOM 675 O O . ARG A 1 86 ? 14.860 -7.478 12.529 1.00 98.62 86 ARG A O 1
ATOM 682 N N . SER A 1 87 ? 13.381 -6.050 11.639 1.00 98.75 87 SER A N 1
ATOM 683 C CA . SER A 1 87 ? 12.470 -7.045 11.073 1.00 98.75 87 SER A CA 1
ATOM 684 C C . SER A 1 87 ? 12.106 -6.637 9.652 1.00 98.75 87 SER A C 1
ATOM 686 O O . SER A 1 87 ? 11.882 -5.463 9.360 1.00 98.75 87 SER A O 1
ATOM 688 N N . MET A 1 88 ? 12.119 -7.600 8.738 1.00 98.81 88 MET A N 1
ATOM 689 C CA . MET A 1 88 ? 12.041 -7.349 7.302 1.00 98.81 88 MET A CA 1
ATOM 690 C C . MET A 1 88 ? 11.009 -8.265 6.664 1.00 98.81 88 MET A C 1
ATOM 692 O O . MET A 1 88 ? 10.885 -9.427 7.046 1.00 98.81 88 MET A O 1
ATOM 696 N N . ILE A 1 89 ? 10.306 -7.743 5.663 1.00 98.81 89 ILE A N 1
ATOM 697 C CA . ILE A 1 89 ? 9.444 -8.539 4.792 1.00 98.81 89 ILE A CA 1
ATOM 698 C C . ILE A 1 89 ? 10.044 -8.501 3.388 1.00 98.81 89 ILE A C 1
ATOM 700 O O . ILE A 1 89 ? 10.148 -7.433 2.780 1.00 98.81 89 ILE A O 1
ATOM 704 N N . ILE A 1 90 ? 10.437 -9.676 2.894 1.00 98.62 90 ILE A N 1
ATOM 705 C CA . ILE A 1 90 ? 10.888 -9.890 1.517 1.00 98.62 90 ILE A CA 1
ATOM 706 C C . ILE A 1 90 ? 9.679 -10.329 0.694 1.00 98.62 90 ILE A C 1
ATOM 708 O O . ILE A 1 90 ? 9.024 -11.313 1.032 1.00 98.62 90 ILE A O 1
ATOM 712 N N . LEU A 1 91 ? 9.376 -9.600 -0.378 1.00 98.12 91 LEU A N 1
ATOM 713 C CA . LEU A 1 91 ? 8.172 -9.805 -1.183 1.00 98.12 91 LEU A CA 1
ATOM 714 C C . LEU A 1 91 ? 8.447 -9.650 -2.682 1.00 98.12 91 LEU A C 1
ATOM 716 O O . LEU A 1 91 ? 9.394 -8.979 -3.090 1.00 98.12 91 LEU A O 1
ATOM 720 N N . GLY A 1 92 ? 7.578 -10.231 -3.510 1.00 98.00 92 GLY A N 1
ATOM 721 C CA . GLY A 1 92 ? 7.699 -10.184 -4.968 1.00 98.00 92 GLY A CA 1
ATOM 722 C C . GLY A 1 92 ? 6.365 -10.358 -5.692 1.00 98.00 92 GLY A C 1
ATOM 723 O O . GLY A 1 92 ? 5.297 -10.078 -5.145 1.00 98.00 92 GLY A O 1
ATOM 724 N N . ALA A 1 93 ? 6.423 -10.844 -6.934 1.00 98.00 93 ALA A N 1
ATOM 725 C CA . ALA A 1 93 ? 5.270 -10.923 -7.836 1.00 98.00 93 ALA A CA 1
ATOM 726 C C . ALA A 1 93 ? 4.072 -11.720 -7.284 1.00 98.00 93 ALA A C 1
ATOM 728 O O . ALA A 1 93 ? 2.936 -11.383 -7.602 1.00 98.00 93 ALA A O 1
ATOM 729 N N . GLY A 1 94 ? 4.298 -12.710 -6.408 1.00 98.12 94 GLY A N 1
ATOM 730 C CA . GLY A 1 94 ? 3.226 -13.534 -5.829 1.00 98.12 94 GLY A CA 1
ATOM 731 C C . GLY A 1 94 ? 2.163 -12.748 -5.050 1.00 98.12 94 GLY A C 1
ATOM 732 O O . GLY A 1 94 ? 1.018 -13.182 -4.971 1.00 98.12 94 GLY A O 1
ATOM 733 N N . VAL A 1 95 ? 2.518 -11.568 -4.531 1.00 97.62 95 VAL A N 1
ATOM 734 C CA . VAL A 1 95 ? 1.589 -10.635 -3.867 1.00 97.62 95 VAL A CA 1
ATOM 735 C C . VAL A 1 95 ? 1.350 -9.358 -4.680 1.00 97.62 95 VAL A C 1
ATOM 737 O O . VAL A 1 95 ? 0.342 -8.688 -4.465 1.00 97.62 95 VAL A O 1
ATOM 740 N N . ASN A 1 96 ? 2.240 -9.039 -5.630 1.00 97.69 96 ASN A N 1
ATOM 741 C CA . ASN A 1 96 ? 2.189 -7.820 -6.444 1.00 97.69 96 ASN A CA 1
ATOM 742 C C . ASN A 1 96 ? 1.379 -7.944 -7.746 1.00 97.69 96 ASN A C 1
ATOM 744 O O . ASN A 1 96 ? 0.950 -6.940 -8.294 1.00 97.69 96 ASN A O 1
ATOM 748 N N . HIS A 1 97 ? 1.209 -9.147 -8.299 1.00 98.31 97 HIS A N 1
ATOM 749 C CA . HIS A 1 97 ? 0.511 -9.354 -9.581 1.00 98.31 97 HIS A CA 1
ATOM 750 C C . HIS A 1 97 ? -0.978 -9.691 -9.395 1.00 98.31 97 HIS A C 1
ATOM 752 O O . HIS A 1 97 ? -1.583 -10.369 -10.221 1.00 98.31 97 HIS A O 1
ATOM 758 N N . TRP A 1 98 ? -1.568 -9.209 -8.301 1.00 98.44 98 TRP A N 1
ATOM 759 C CA . TRP A 1 98 ? -3.008 -9.250 -8.056 1.00 98.44 98 TRP A CA 1
ATOM 760 C C . TRP A 1 98 ? -3.643 -7.905 -8.407 1.00 98.44 98 TRP A C 1
ATOM 762 O O . TRP A 1 98 ? -2.994 -6.869 -8.292 1.00 98.44 98 TRP A O 1
ATOM 772 N N . TYR A 1 99 ? -4.929 -7.903 -8.768 1.00 98.00 99 TYR A N 1
ATOM 773 C CA . TYR A 1 99 ? -5.656 -6.658 -9.045 1.00 98.00 99 TYR A CA 1
ATOM 774 C C . TYR A 1 99 ? -5.618 -5.694 -7.843 1.00 98.00 99 TYR A C 1
ATOM 776 O O . TYR A 1 99 ? -5.310 -4.517 -7.992 1.00 98.00 99 TYR A O 1
ATOM 784 N N . HIS A 1 100 ? -5.810 -6.228 -6.632 1.00 98.19 100 HIS A N 1
ATOM 785 C CA . HIS A 1 100 ? -5.691 -5.501 -5.361 1.00 98.19 100 HIS A CA 1
ATOM 786 C C . HIS A 1 100 ? -4.293 -5.630 -4.726 1.00 98.19 100 HIS A C 1
ATOM 788 O O . HIS A 1 100 ? -4.155 -5.847 -3.519 1.00 98.19 100 HIS A O 1
ATOM 794 N N . MET A 1 101 ? -3.229 -5.551 -5.532 1.00 98.44 101 MET A N 1
ATOM 795 C CA . MET A 1 101 ? -1.845 -5.634 -5.035 1.00 98.44 101 MET A CA 1
ATOM 796 C C . MET A 1 101 ? -1.486 -4.533 -4.035 1.00 98.44 101 MET A C 1
ATOM 798 O O . MET A 1 101 ? -0.695 -4.750 -3.116 1.00 98.44 101 MET A O 1
ATOM 802 N N . ASP A 1 102 ? -2.116 -3.372 -4.168 1.00 98.38 102 ASP A N 1
ATOM 803 C CA . ASP A 1 102 ? -1.959 -2.245 -3.264 1.00 98.38 102 ASP A CA 1
ATOM 804 C C . ASP A 1 102 ? -2.436 -2.581 -1.843 1.00 98.38 102 ASP A C 1
ATOM 806 O O . ASP A 1 102 ? -1.789 -2.183 -0.874 1.00 98.38 102 ASP A O 1
ATOM 810 N N . MET A 1 103 ? -3.506 -3.368 -1.695 1.00 98.56 103 MET A N 1
ATOM 811 C CA . MET A 1 103 ? -3.986 -3.840 -0.392 1.00 98.56 103 MET A CA 1
ATOM 812 C C . MET A 1 103 ? -2.995 -4.811 0.253 1.00 98.56 103 MET A C 1
ATOM 814 O O . MET A 1 103 ? -2.658 -4.648 1.429 1.00 98.56 103 MET A O 1
ATOM 818 N N . ASN A 1 104 ? -2.457 -5.758 -0.525 1.00 98.44 104 ASN A N 1
ATOM 819 C CA . ASN A 1 104 ? -1.405 -6.664 -0.056 1.00 98.44 104 ASN A CA 1
ATOM 820 C C . ASN A 1 104 ? -0.190 -5.866 0.442 1.00 98.44 104 ASN A C 1
ATOM 822 O O . ASN A 1 104 ? 0.306 -6.085 1.550 1.00 98.44 104 ASN A O 1
ATOM 826 N N . TYR A 1 105 ? 0.266 -4.899 -0.358 1.00 98.56 105 TYR A N 1
ATOM 827 C CA . TYR A 1 105 ? 1.427 -4.067 -0.052 1.00 98.56 105 TYR A CA 1
ATOM 828 C C . TYR A 1 105 ? 1.203 -3.218 1.188 1.00 98.56 105 TYR A C 1
ATOM 830 O O . TYR A 1 105 ? 2.028 -3.243 2.096 1.00 98.56 105 TYR A O 1
ATOM 838 N N . ARG A 1 106 ? 0.086 -2.491 1.256 1.00 98.62 106 ARG A N 1
ATOM 839 C CA . ARG A 1 106 ? -0.231 -1.608 2.384 1.00 98.62 106 ARG A CA 1
ATOM 840 C C . ARG A 1 106 ? -0.385 -2.379 3.690 1.00 98.62 106 ARG A C 1
ATOM 842 O O . ARG A 1 106 ? 0.025 -1.858 4.722 1.00 98.62 106 ARG A O 1
ATOM 849 N N . GLY A 1 107 ? -0.888 -3.615 3.655 1.00 98.56 107 GLY A N 1
ATOM 850 C CA . GLY A 1 107 ? -0.903 -4.501 4.821 1.00 98.56 107 GLY A CA 1
ATOM 851 C C . GLY A 1 107 ? 0.505 -4.761 5.368 1.00 98.56 107 GLY A C 1
ATOM 852 O O . GLY A 1 107 ? 0.782 -4.468 6.531 1.00 98.56 107 GLY A O 1
ATOM 853 N N . MET A 1 108 ? 1.418 -5.230 4.511 1.00 98.56 108 MET A N 1
ATOM 854 C CA . MET A 1 108 ? 2.817 -5.489 4.886 1.00 98.56 108 MET A CA 1
ATOM 855 C C . MET A 1 108 ? 3.573 -4.206 5.273 1.00 98.56 108 MET A C 1
ATOM 857 O O . MET A 1 108 ? 4.341 -4.199 6.233 1.00 98.56 108 MET A O 1
ATOM 861 N N . ILE A 1 109 ? 3.346 -3.101 4.556 1.00 98.75 109 ILE A N 1
ATOM 862 C CA . ILE A 1 109 ? 3.958 -1.798 4.847 1.00 98.75 109 ILE A CA 1
ATOM 863 C C . ILE A 1 109 ? 3.496 -1.286 6.214 1.00 98.75 109 ILE A C 1
ATOM 865 O O . ILE A 1 109 ? 4.340 -0.863 7.000 1.00 98.75 109 ILE A O 1
ATOM 869 N N . ASN A 1 110 ? 2.202 -1.368 6.541 1.00 98.75 110 ASN A N 1
ATOM 870 C CA . ASN A 1 110 ? 1.696 -0.963 7.854 1.00 98.75 110 ASN A CA 1
ATOM 871 C C . ASN A 1 110 ? 2.374 -1.743 8.984 1.00 98.75 110 ASN A C 1
ATOM 873 O O . ASN A 1 110 ? 2.791 -1.128 9.958 1.00 98.75 110 ASN A O 1
ATOM 877 N N . MET A 1 111 ? 2.558 -3.062 8.841 1.00 98.81 111 MET A N 1
ATOM 878 C CA . MET A 1 111 ? 3.281 -3.866 9.841 1.00 98.81 111 MET A CA 1
ATOM 879 C C . MET A 1 111 ? 4.691 -3.319 10.096 1.00 98.81 111 MET A C 1
ATOM 881 O O . MET A 1 111 ? 5.092 -3.132 11.244 1.00 98.81 111 MET A O 1
ATOM 885 N N . LEU A 1 112 ? 5.428 -3.017 9.025 1.00 98.81 112 LEU A N 1
ATOM 886 C CA . LEU A 1 112 ? 6.788 -2.484 9.101 1.00 98.81 112 LEU A CA 1
ATOM 887 C C . LEU A 1 112 ? 6.830 -1.067 9.684 1.00 98.81 112 LEU A C 1
ATOM 889 O O . LEU A 1 112 ? 7.736 -0.755 10.452 1.00 98.81 112 LEU A O 1
ATOM 893 N N . VAL A 1 113 ? 5.865 -0.214 9.335 1.00 98.75 113 VAL A N 1
ATOM 894 C CA . VAL A 1 113 ? 5.748 1.149 9.872 1.00 98.75 113 VAL A CA 1
ATOM 895 C C . VAL A 1 113 ? 5.404 1.113 11.361 1.00 98.75 113 VAL A C 1
ATOM 897 O O . VAL A 1 113 ? 6.062 1.791 12.145 1.00 98.75 113 VAL A O 1
ATOM 900 N N . PHE A 1 114 ? 4.442 0.283 11.776 1.00 98.69 114 PHE A N 1
ATOM 901 C CA . PHE A 1 114 ? 4.063 0.128 13.186 1.00 98.69 114 PHE A CA 1
ATOM 902 C C . PHE A 1 114 ? 5.211 -0.411 14.043 1.00 98.69 114 PHE A C 1
ATOM 904 O O . PHE A 1 114 ? 5.321 -0.053 15.212 1.00 98.69 114 PHE A O 1
ATOM 911 N N . CYS A 1 115 ? 6.091 -1.225 13.457 1.00 98.75 115 CYS A N 1
ATOM 912 C CA . CYS A 1 115 ? 7.264 -1.780 14.129 1.00 98.75 115 CYS A CA 1
ATOM 913 C C . CYS A 1 115 ? 8.542 -0.933 13.949 1.00 98.75 115 CYS A C 1
ATOM 915 O O . CYS A 1 115 ? 9.619 -1.360 14.366 1.00 98.75 115 CYS A O 1
ATOM 917 N N . GLY A 1 116 ? 8.463 0.243 13.311 1.00 98.69 116 GLY A N 1
ATOM 918 C CA . GLY A 1 116 ? 9.614 1.133 13.112 1.00 98.69 116 GLY A CA 1
ATOM 919 C C . GLY A 1 116 ? 10.742 0.534 12.260 1.00 98.69 116 GLY A C 1
ATOM 920 O O . GLY A 1 116 ? 11.908 0.860 12.465 1.00 98.69 116 GLY A O 1
ATOM 921 N N . CYS A 1 117 ? 10.423 -0.371 11.332 1.00 98.81 117 CYS A N 1
ATOM 922 C CA . CYS A 1 117 ? 11.425 -1.128 10.577 1.00 98.81 117 CYS A CA 1
ATOM 923 C C . CYS A 1 117 ? 11.943 -0.409 9.324 1.00 98.81 117 CYS A C 1
ATOM 925 O O . CYS A 1 117 ? 13.054 -0.670 8.862 1.00 98.81 117 CYS A O 1
ATOM 927 N N . VAL A 1 118 ? 11.130 0.465 8.725 1.00 98.62 118 VAL A N 1
ATOM 928 C CA . VAL A 1 118 ? 11.489 1.161 7.481 1.00 98.62 118 VAL A CA 1
ATOM 929 C C . VAL A 1 118 ? 12.622 2.153 7.751 1.00 98.62 118 VAL A C 1
ATOM 931 O O . VAL A 1 118 ? 12.492 3.031 8.597 1.00 98.62 118 VAL A O 1
ATOM 934 N N . GLY A 1 119 ? 13.726 2.022 7.011 1.00 98.12 119 GLY A N 1
ATOM 935 C CA . GLY A 1 119 ? 14.906 2.883 7.149 1.00 98.12 119 GLY A CA 1
ATOM 936 C C . GLY A 1 119 ? 15.978 2.362 8.115 1.00 98.12 119 GLY A C 1
ATOM 937 O O . GLY A 1 119 ? 17.014 3.006 8.245 1.00 98.12 119 GLY A O 1
ATOM 938 N N . GLN A 1 120 ? 15.772 1.200 8.746 1.00 98.31 120 GLN A N 1
ATOM 939 C CA . GLN A 1 120 ? 16.753 0.569 9.635 1.00 98.31 120 GLN A CA 1
ATOM 940 C C . GLN A 1 120 ? 17.526 -0.548 8.923 1.00 98.31 120 GLN A C 1
ATOM 942 O O . GLN A 1 120 ? 16.945 -1.381 8.226 1.00 98.31 120 GLN A O 1
ATOM 947 N N . THR A 1 121 ? 18.846 -0.613 9.117 1.00 98.12 121 THR A N 1
ATOM 948 C CA . THR A 1 121 ? 19.671 -1.701 8.564 1.00 98.12 121 THR A CA 1
ATOM 949 C C . THR A 1 121 ? 19.236 -3.048 9.139 1.00 98.12 121 THR A C 1
ATOM 951 O O . THR A 1 121 ? 19.258 -3.248 10.351 1.00 98.12 121 THR A O 1
ATOM 954 N N . GLY A 1 122 ? 18.885 -3.996 8.266 1.00 97.94 122 GLY A N 1
ATOM 955 C CA . GLY A 1 122 ? 18.345 -5.302 8.663 1.00 97.94 122 GLY A CA 1
ATOM 956 C C . GLY A 1 122 ? 16.827 -5.316 8.870 1.00 97.94 122 GLY A C 1
ATOM 957 O O . GLY A 1 122 ? 16.290 -6.341 9.278 1.00 97.94 122 GLY A O 1
ATOM 958 N N . GLY A 1 123 ? 16.134 -4.212 8.578 1.00 98.44 123 GLY A N 1
ATOM 959 C CA . GLY A 1 123 ? 14.679 -4.110 8.614 1.00 98.44 123 GLY A CA 1
ATOM 960 C C . GLY A 1 123 ? 14.076 -3.504 7.349 1.00 98.44 123 GLY A C 1
ATOM 961 O O . GLY A 1 123 ? 14.781 -2.994 6.478 1.00 98.44 123 GLY A O 1
ATOM 962 N N . GLY A 1 124 ? 12.747 -3.558 7.256 1.00 98.44 124 GLY A N 1
ATOM 963 C CA . GLY A 1 124 ? 11.983 -2.776 6.286 1.00 98.44 124 GLY A CA 1
ATOM 964 C C . GLY A 1 124 ? 11.329 -3.576 5.161 1.00 98.44 124 GLY A C 1
ATOM 965 O O . GLY A 1 124 ? 11.134 -4.791 5.234 1.00 98.44 124 GLY A O 1
ATOM 966 N N . TRP A 1 125 ? 10.923 -2.836 4.133 1.00 98.56 125 TRP A N 1
ATOM 967 C CA . TRP A 1 125 ? 10.200 -3.344 2.973 1.00 98.56 125 TRP A CA 1
ATOM 968 C C . TRP A 1 125 ? 11.197 -3.694 1.868 1.00 98.56 125 TRP A C 1
ATOM 970 O O . TRP A 1 125 ? 11.865 -2.810 1.331 1.00 98.56 125 TRP A O 1
ATOM 980 N N . ALA A 1 126 ? 11.318 -4.982 1.555 1.00 98.44 126 ALA A N 1
ATOM 981 C CA . ALA A 1 126 ? 12.316 -5.500 0.628 1.00 98.44 126 ALA A CA 1
ATOM 982 C C . ALA A 1 126 ? 11.631 -6.140 -0.586 1.00 98.44 126 ALA A C 1
ATOM 984 O O . ALA A 1 126 ? 11.445 -7.354 -0.676 1.00 98.44 126 ALA A O 1
ATOM 985 N N . HIS A 1 127 ? 11.201 -5.285 -1.509 1.00 98.56 127 HIS A N 1
ATOM 986 C CA . HIS A 1 127 ? 10.527 -5.689 -2.734 1.00 98.56 127 HIS A CA 1
ATOM 987 C C . HIS A 1 127 ? 11.510 -6.056 -3.844 1.00 98.56 127 HIS A C 1
ATOM 989 O O . HIS A 1 127 ? 12.372 -5.255 -4.208 1.00 98.56 127 HIS A O 1
ATOM 995 N N . TYR A 1 128 ? 11.326 -7.245 -4.418 1.00 98.38 128 TYR A N 1
ATOM 996 C CA . TYR A 1 128 ? 12.124 -7.746 -5.532 1.00 98.38 128 TYR A CA 1
ATOM 997 C C . TYR A 1 128 ? 11.223 -8.254 -6.665 1.00 98.38 128 TYR A C 1
ATOM 999 O O . TYR A 1 128 ? 10.412 -9.163 -6.479 1.00 98.38 128 TYR A O 1
ATOM 1007 N N . VAL A 1 129 ? 11.379 -7.658 -7.849 1.00 97.75 129 VAL A N 1
ATOM 1008 C CA . VAL A 1 129 ? 10.706 -8.036 -9.106 1.00 97.75 129 VAL A CA 1
ATOM 1009 C C . VAL A 1 129 ? 11.720 -8.014 -10.255 1.00 97.75 129 VAL A C 1
ATOM 1011 O O . VAL A 1 129 ? 12.672 -8.787 -10.233 1.00 97.75 129 VAL A O 1
ATOM 1014 N N . GLY A 1 130 ? 11.548 -7.149 -11.256 1.00 97.06 130 GLY A N 1
ATOM 1015 C CA . GLY A 1 130 ? 12.532 -6.916 -12.306 1.00 97.06 130 GLY A CA 1
ATOM 1016 C C . GLY A 1 130 ? 13.721 -6.069 -11.846 1.00 97.06 130 GLY A C 1
ATOM 1017 O O . GLY A 1 130 ? 13.743 -5.496 -10.756 1.00 97.06 130 GLY A O 1
ATOM 1018 N N . GLN A 1 131 ? 14.714 -5.958 -12.724 1.00 98.31 131 GLN A N 1
ATOM 1019 C CA . GLN A 1 131 ? 15.940 -5.197 -12.492 1.00 98.31 131 GLN A CA 1
ATOM 1020 C C . GLN A 1 131 ? 15.729 -3.697 -12.777 1.00 98.31 131 GLN A C 1
ATOM 1022 O O . GLN A 1 131 ? 16.272 -3.157 -13.736 1.00 98.31 131 GLN A O 1
ATOM 1027 N N . GLU A 1 132 ? 14.909 -3.028 -11.960 1.00 97.94 132 GLU A N 1
ATOM 1028 C CA . GLU A 1 132 ? 14.524 -1.619 -12.176 1.00 97.94 132 GLU A CA 1
ATOM 1029 C C . GLU A 1 132 ? 15.625 -0.612 -11.812 1.00 97.94 132 GLU A C 1
ATOM 1031 O O . GLU A 1 132 ? 15.743 0.439 -12.441 1.00 97.94 132 GLU A O 1
ATOM 1036 N N . LYS A 1 133 ? 16.477 -0.956 -10.835 1.00 98.38 133 LYS A N 1
ATOM 1037 C CA . LYS A 1 133 ? 17.424 -0.019 -10.221 1.00 98.38 133 LYS A CA 1
ATOM 1038 C C . LYS A 1 133 ? 18.627 0.292 -11.118 1.00 98.38 133 LYS A C 1
ATOM 1040 O O . LYS A 1 133 ? 19.737 -0.205 -10.894 1.00 98.38 133 LYS A O 1
ATOM 1045 N N . LEU A 1 134 ? 18.435 1.172 -12.098 1.00 98.44 134 LEU A N 1
ATOM 1046 C CA . LEU A 1 134 ? 19.510 1.786 -12.876 1.00 98.44 134 LEU A CA 1
ATOM 1047 C C . LEU A 1 134 ? 20.262 2.796 -11.993 1.00 98.44 134 LEU A C 1
ATOM 1049 O O . LEU A 1 134 ? 19.817 3.913 -11.751 1.00 98.44 134 LEU A O 1
ATOM 1053 N N . ARG A 1 135 ? 21.426 2.388 -11.474 1.00 98.62 135 ARG A N 1
ATOM 1054 C CA . ARG A 1 135 ? 22.188 3.174 -10.484 1.00 98.62 135 ARG A CA 1
ATOM 1055 C C . ARG A 1 135 ? 22.593 4.578 -10.972 1.00 98.62 135 ARG A C 1
ATOM 1057 O O . ARG A 1 135 ? 22.351 5.524 -10.225 1.00 98.62 135 ARG A O 1
ATOM 1064 N N . PRO A 1 136 ? 23.171 4.772 -12.175 1.00 98.31 136 PRO A N 1
ATOM 1065 C CA . PRO A 1 136 ? 23.554 6.103 -12.657 1.00 98.31 136 PRO A CA 1
ATOM 1066 C C . PRO A 1 136 ? 22.377 6.854 -13.317 1.00 98.31 136 PRO A C 1
ATOM 1068 O O . PRO A 1 136 ? 22.506 7.357 -14.432 1.00 98.31 136 PRO A O 1
ATOM 1071 N N . GLN A 1 137 ? 21.223 6.928 -12.639 1.00 98.62 137 GLN A N 1
ATOM 1072 C CA . GLN A 1 137 ? 19.958 7.431 -13.198 1.00 98.62 137 GLN A CA 1
ATOM 1073 C C . GLN A 1 137 ? 20.098 8.803 -13.875 1.00 98.62 137 GLN A C 1
ATOM 1075 O O . GLN A 1 137 ? 19.686 8.975 -15.019 1.00 98.62 137 GLN A O 1
ATOM 1080 N N . THR A 1 138 ? 20.704 9.782 -13.200 1.00 98.44 138 THR A N 1
ATOM 1081 C CA . THR A 1 138 ? 20.805 11.165 -13.698 1.00 98.44 138 THR A CA 1
ATOM 1082 C C . THR A 1 138 ? 21.819 11.344 -14.826 1.00 98.44 138 THR A C 1
ATOM 1084 O O . THR A 1 138 ? 21.691 12.294 -15.590 1.00 98.44 138 THR A O 1
ATOM 1087 N N . GLY A 1 139 ? 22.790 10.434 -14.965 1.00 98.50 139 GLY A N 1
ATOM 1088 C CA . GLY A 1 139 ? 23.712 10.411 -16.105 1.00 98.50 139 GLY A CA 1
ATOM 1089 C C . GLY A 1 139 ? 23.112 9.719 -17.329 1.00 98.50 139 GLY A C 1
ATOM 1090 O O . GLY A 1 139 ? 23.331 10.146 -18.457 1.00 98.50 139 GLY A O 1
ATOM 1091 N N . TRP A 1 140 ? 22.308 8.676 -17.110 1.00 98.69 140 TRP A N 1
ATOM 1092 C CA . TRP A 1 140 ? 21.653 7.925 -18.180 1.00 98.69 140 TRP A CA 1
ATOM 1093 C C . TRP A 1 140 ? 20.447 8.656 -18.787 1.00 98.69 140 TRP A C 1
ATOM 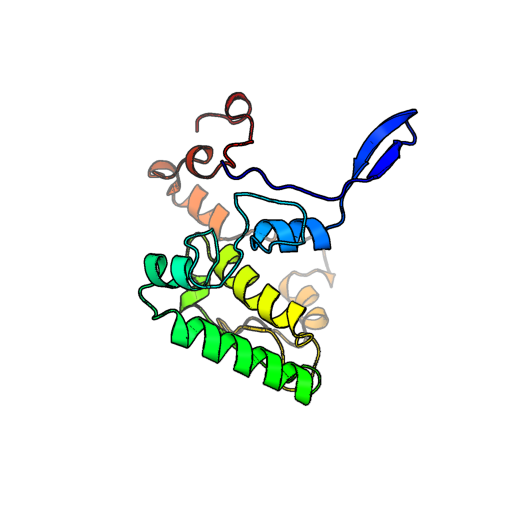1095 O O . TRP A 1 140 ? 20.287 8.653 -20.004 1.00 98.69 140 TRP A O 1
ATOM 1105 N N . LEU A 1 141 ? 19.616 9.307 -17.962 1.00 98.50 141 LEU A N 1
ATOM 1106 C CA . LEU A 1 141 ? 18.397 10.000 -18.404 1.00 98.50 141 LEU A CA 1
ATOM 1107 C C . LEU A 1 141 ? 18.597 10.981 -19.576 1.00 98.50 141 LEU A C 1
ATOM 1109 O O . LEU A 1 141 ? 17.826 10.888 -20.535 1.00 98.50 141 LEU A O 1
ATOM 1113 N N . PRO A 1 142 ? 19.569 11.920 -19.542 1.00 98.50 142 PRO A N 1
ATOM 1114 C CA . PRO A 1 142 ? 19.752 12.862 -20.640 1.00 98.50 142 PRO A CA 1
ATOM 1115 C C . PRO A 1 142 ? 20.179 12.176 -21.934 1.00 98.50 142 PRO A C 1
ATOM 1117 O O . PRO A 1 142 ? 19.646 12.524 -22.979 1.00 98.50 142 PRO A O 1
ATOM 1120 N N . LEU A 1 143 ? 21.036 11.154 -21.855 1.00 98.50 143 LEU A N 1
ATOM 1121 C CA . LEU A 1 143 ? 21.452 10.361 -23.011 1.00 98.50 143 LEU A CA 1
ATOM 1122 C C . LEU A 1 143 ? 20.274 9.589 -23.623 1.00 98.50 143 LEU A C 1
ATOM 1124 O O . LEU A 1 143 ? 20.059 9.635 -24.829 1.00 98.50 143 LEU A O 1
ATOM 1128 N N . ALA A 1 144 ? 19.504 8.879 -22.796 1.00 98.62 144 ALA A N 1
ATOM 1129 C CA . ALA A 1 144 ? 18.429 8.005 -23.263 1.00 98.62 144 ALA A CA 1
ATOM 1130 C C . ALA A 1 144 ? 17.272 8.766 -23.922 1.00 98.62 144 ALA A C 1
ATOM 1132 O O . ALA A 1 144 ? 16.630 8.248 -24.834 1.00 98.62 144 ALA A O 1
ATOM 1133 N N . PHE A 1 145 ? 16.999 9.986 -23.455 1.00 98.62 145 PHE A N 1
ATOM 1134 C CA . PHE A 1 145 ? 15.858 10.786 -23.897 1.00 98.62 145 PHE A CA 1
ATOM 1135 C C . PHE A 1 145 ? 16.255 12.096 -24.593 1.00 98.62 145 PHE A C 1
ATOM 1137 O O . PHE A 1 145 ? 15.398 12.962 -24.759 1.00 98.62 145 PHE A O 1
ATOM 1144 N N . ALA A 1 146 ? 17.527 12.237 -24.994 1.00 98.44 146 ALA A N 1
ATOM 1145 C CA . ALA A 1 146 ? 18.098 13.417 -25.656 1.00 98.44 146 ALA A CA 1
ATOM 1146 C C . ALA A 1 146 ? 17.796 14.747 -24.931 1.00 98.44 146 ALA A C 1
ATOM 1148 O O . ALA A 1 146 ? 17.511 15.770 -25.562 1.00 98.44 146 ALA A O 1
ATOM 1149 N N . LEU A 1 147 ? 17.820 14.735 -23.591 1.00 98.62 147 LEU A N 1
ATOM 1150 C CA . LEU A 1 147 ? 17.448 15.899 -22.766 1.00 98.62 147 LEU A CA 1
ATOM 1151 C C . LEU A 1 147 ? 18.515 16.994 -22.750 1.00 98.62 147 LEU A C 1
ATOM 1153 O O . LEU A 1 147 ? 18.254 18.102 -22.285 1.00 98.62 147 LEU A O 1
ATOM 1157 N N . ASP A 1 148 ? 19.708 16.668 -23.226 1.00 98.00 148 ASP A N 1
ATOM 1158 C CA . ASP A 1 148 ? 20.779 17.600 -23.548 1.00 98.00 148 ASP A CA 1
ATOM 1159 C C . ASP A 1 148 ? 20.475 18.428 -24.810 1.00 98.00 148 ASP A C 1
ATOM 1161 O O . ASP A 1 148 ? 20.951 19.555 -24.913 1.00 98.00 148 ASP A O 1
ATOM 1165 N N . TRP A 1 149 ? 19.627 17.924 -25.716 1.00 98.31 149 TRP A N 1
ATOM 1166 C CA . TRP A 1 149 ? 19.197 18.634 -26.928 1.00 98.31 149 TRP A CA 1
ATOM 1167 C C . TRP A 1 149 ? 17.812 19.268 -26.808 1.00 98.31 149 TRP A C 1
ATOM 1169 O O . TRP A 1 149 ? 17.627 20.419 -27.195 1.00 98.31 149 TRP A O 1
ATOM 1179 N N . ASN A 1 150 ? 16.818 18.522 -26.318 1.00 98.12 150 ASN A N 1
ATOM 1180 C CA . ASN A 1 150 ? 15.418 18.953 -26.300 1.00 98.12 150 ASN A CA 1
ATOM 1181 C C . ASN A 1 150 ? 14.673 18.440 -25.069 1.00 98.12 150 ASN A C 1
ATOM 1183 O O . ASN A 1 150 ? 14.894 17.329 -24.593 1.00 98.12 150 ASN A O 1
ATOM 1187 N N . ARG A 1 151 ? 13.742 19.249 -24.553 1.00 97.81 151 ARG A N 1
ATOM 1188 C CA . ARG A 1 151 ? 12.956 18.932 -23.350 1.00 97.81 151 ARG A CA 1
ATOM 1189 C C . ARG A 1 151 ? 11.510 19.426 -23.509 1.00 97.81 151 ARG A C 1
ATOM 1191 O O . ARG A 1 151 ? 11.340 20.544 -23.994 1.00 97.81 151 ARG A O 1
ATOM 1198 N N . PRO A 1 152 ? 10.483 18.680 -23.042 1.00 97.88 152 PRO A N 1
ATOM 1199 C CA . PRO A 1 152 ? 10.516 17.338 -22.435 1.00 97.88 152 PRO A CA 1
ATOM 1200 C C . PRO A 1 152 ? 10.436 16.192 -23.473 1.00 97.88 152 PRO A C 1
ATOM 1202 O O . PRO A 1 152 ? 10.028 16.425 -24.611 1.00 97.88 152 PRO A O 1
ATOM 1205 N N . PRO A 1 153 ? 10.764 14.939 -23.096 1.00 97.81 153 PRO A N 1
ATOM 1206 C CA . PRO A 1 153 ? 10.524 13.778 -23.949 1.00 97.81 153 PRO A CA 1
ATOM 1207 C C . PRO A 1 153 ? 9.045 13.363 -23.906 1.00 97.81 153 PRO A C 1
ATOM 1209 O O . PRO A 1 153 ? 8.271 13.838 -23.072 1.00 97.81 153 PRO A O 1
ATOM 1212 N N . ARG A 1 154 ? 8.651 12.411 -24.759 1.00 98.31 154 ARG A N 1
ATOM 1213 C CA . ARG A 1 154 ? 7.318 11.784 -24.726 1.00 98.31 154 ARG A CA 1
ATOM 1214 C C . ARG A 1 154 ? 7.378 10.407 -24.070 1.00 98.31 154 ARG A C 1
ATOM 1216 O O . ARG A 1 154 ? 7.524 9.397 -24.750 1.00 98.31 154 ARG A O 1
ATOM 1223 N N . GLN A 1 155 ? 7.281 10.381 -22.745 1.00 98.38 155 GLN A N 1
ATOM 1224 C CA . GLN A 1 155 ? 7.068 9.139 -21.995 1.00 98.38 155 GLN A CA 1
ATOM 1225 C C . GLN A 1 155 ? 5.614 8.677 -22.150 1.00 98.38 155 GLN A C 1
ATOM 1227 O O . GLN A 1 155 ? 4.711 9.509 -22.221 1.00 98.38 155 GLN A O 1
ATOM 1232 N N . MET A 1 156 ? 5.387 7.362 -22.163 1.00 98.62 156 MET A N 1
ATOM 1233 C CA . MET A 1 156 ? 4.047 6.772 -22.227 1.00 98.62 156 MET A CA 1
ATOM 1234 C C . MET A 1 156 ? 3.960 5.557 -21.301 1.00 98.62 156 MET A C 1
ATOM 1236 O O . MET A 1 156 ? 4.833 4.691 -21.335 1.00 98.62 156 MET A O 1
ATOM 1240 N N . ASN A 1 157 ? 2.907 5.464 -20.485 1.00 98.62 157 ASN A N 1
ATOM 1241 C CA . ASN A 1 157 ? 2.686 4.301 -19.629 1.00 98.62 157 ASN A CA 1
ATOM 1242 C C . ASN A 1 157 ? 2.081 3.143 -20.447 1.00 98.62 157 ASN A C 1
ATOM 1244 O O . ASN A 1 157 ? 0.965 3.220 -20.966 1.00 98.62 157 ASN A O 1
ATOM 1248 N N . SER A 1 158 ? 2.823 2.043 -20.564 1.00 98.69 158 SER A N 1
ATOM 1249 C CA . SER A 1 158 ? 2.508 0.989 -21.534 1.00 98.69 158 SER A CA 1
ATOM 1250 C C . SER A 1 158 ? 1.185 0.264 -21.283 1.00 98.69 158 SER A C 1
ATOM 1252 O O . SER A 1 158 ? 0.533 -0.124 -22.247 1.00 98.69 158 SER A O 1
ATOM 1254 N N . THR A 1 159 ? 0.746 0.098 -20.029 1.00 98.38 159 THR A N 1
ATOM 1255 C CA . THR A 1 159 ? -0.517 -0.601 -19.725 1.00 98.38 159 THR A CA 1
ATOM 1256 C C . THR A 1 159 ? -1.709 0.080 -20.396 1.00 98.38 159 THR A C 1
ATOM 1258 O O . THR A 1 159 ? -2.449 -0.575 -21.123 1.00 98.38 159 THR A O 1
ATOM 1261 N N . SER A 1 160 ? -1.855 1.402 -20.238 1.00 98.50 160 SER A N 1
ATOM 1262 C CA . SER A 1 160 ? -2.924 2.159 -20.905 1.00 98.50 160 SER A CA 1
ATOM 1263 C C . SER A 1 160 ? -2.737 2.188 -22.421 1.00 98.50 160 SER A C 1
ATOM 1265 O O . SER A 1 160 ? -3.713 2.066 -23.158 1.00 98.50 160 SER A O 1
ATOM 1267 N N . PHE A 1 161 ? -1.490 2.301 -22.895 1.00 98.69 161 PHE A N 1
ATOM 1268 C CA . PHE A 1 161 ? -1.179 2.273 -24.324 1.00 98.69 161 PHE A CA 1
ATOM 1269 C C . PHE A 1 161 ? -1.666 0.977 -24.982 1.00 98.69 161 PHE A C 1
ATOM 1271 O O . PHE A 1 161 ? -2.405 1.028 -25.961 1.00 98.69 161 PHE A O 1
ATOM 1278 N N . PHE A 1 162 ? -1.308 -0.186 -24.432 1.00 98.81 162 PHE A N 1
ATOM 1279 C CA . PHE A 1 162 ? -1.720 -1.471 -24.991 1.00 98.81 162 PHE A CA 1
ATOM 1280 C C . PHE A 1 162 ? -3.203 -1.754 -24.771 1.00 98.81 162 PHE A C 1
ATOM 1282 O O . PHE A 1 162 ? -3.851 -2.231 -25.698 1.00 98.81 162 PHE A O 1
ATOM 1289 N N . TYR A 1 163 ? -3.766 -1.407 -23.610 1.00 98.56 163 TYR A N 1
ATOM 1290 C CA . TYR A 1 163 ? -5.204 -1.547 -23.365 1.00 98.56 163 TYR A CA 1
ATOM 1291 C C . TYR A 1 163 ? -6.031 -0.820 -24.440 1.00 98.56 163 TYR A C 1
ATOM 1293 O O . TYR A 1 163 ? -6.970 -1.397 -24.993 1.00 98.56 163 TYR A O 1
ATOM 1301 N N . ASN A 1 164 ? -5.609 0.394 -24.818 1.00 98.56 164 ASN A N 1
ATOM 1302 C CA . ASN A 1 164 ? -6.207 1.176 -25.898 1.00 98.56 164 ASN A CA 1
ATOM 1303 C C . ASN A 1 164 ? -5.889 0.618 -27.299 1.00 98.56 164 ASN A C 1
ATOM 1305 O O . ASN A 1 164 ? -6.792 0.237 -28.040 1.00 98.56 164 ASN A O 1
ATOM 1309 N N . HIS A 1 165 ? -4.611 0.552 -27.683 1.00 98.56 165 HIS A N 1
ATOM 1310 C CA . HIS A 1 165 ? -4.202 0.283 -29.069 1.00 98.56 165 HIS A CA 1
ATOM 1311 C C . HIS A 1 165 ? -4.349 -1.180 -29.495 1.00 98.56 165 HIS A C 1
ATOM 1313 O O . HIS A 1 165 ? -4.556 -1.444 -30.676 1.00 98.56 165 HIS A O 1
ATOM 1319 N N . ALA A 1 166 ? -4.311 -2.128 -28.555 1.00 98.56 166 ALA A N 1
ATOM 1320 C CA . ALA A 1 166 ? -4.705 -3.513 -28.817 1.00 98.56 166 ALA A CA 1
ATOM 1321 C C . ALA A 1 166 ? -6.218 -3.731 -28.632 1.00 98.56 166 ALA A C 1
ATOM 1323 O O . ALA A 1 166 ? -6.690 -4.861 -28.713 1.00 98.56 166 ALA A O 1
ATOM 1324 N N . SER A 1 167 ? -6.981 -2.654 -28.396 1.00 98.50 167 SER A N 1
ATOM 1325 C CA . SER A 1 167 ? -8.439 -2.663 -28.253 1.00 98.50 167 SER A CA 1
ATOM 1326 C C . SER A 1 167 ? -8.960 -3.653 -27.204 1.00 98.50 167 SER A C 1
ATOM 1328 O O . SER A 1 167 ? -10.073 -4.162 -27.335 1.00 98.50 167 SER A O 1
ATOM 1330 N N . GLN A 1 168 ? -8.168 -3.930 -26.163 1.00 98.56 168 GLN A N 1
ATOM 1331 C CA . GLN A 1 168 ? -8.551 -4.872 -25.106 1.00 98.56 168 GLN A CA 1
ATOM 1332 C C . GLN A 1 168 ? -9.776 -4.367 -24.338 1.00 98.56 168 GLN A C 1
ATOM 1334 O O . GLN A 1 168 ? -10.626 -5.167 -23.961 1.00 98.56 168 GLN A O 1
ATOM 1339 N N . TRP A 1 169 ? -9.923 -3.044 -24.216 1.00 97.56 169 TRP A N 1
ATOM 1340 C CA . TRP A 1 169 ? -11.080 -2.395 -23.594 1.00 97.56 169 TRP A CA 1
ATOM 1341 C C . TRP A 1 169 ? -12.427 -2.774 -24.216 1.00 97.56 169 TRP A C 1
ATOM 1343 O O . TRP A 1 169 ? -13.447 -2.748 -23.539 1.00 97.56 169 TRP A O 1
ATOM 1353 N N . ARG A 1 170 ? -12.447 -3.196 -25.489 1.00 97.69 170 ARG A N 1
ATOM 1354 C CA . ARG A 1 170 ? -13.671 -3.670 -26.161 1.00 97.69 170 ARG A CA 1
ATOM 1355 C C . ARG A 1 170 ? -14.233 -4.962 -25.557 1.00 97.69 170 ARG A C 1
ATOM 1357 O O . ARG A 1 170 ? -15.337 -5.357 -25.920 1.00 97.69 170 ARG A O 1
ATOM 1364 N N . TYR A 1 171 ? -13.463 -5.635 -24.705 1.00 97.69 171 TYR A N 1
ATOM 1365 C CA . TYR A 1 171 ? -13.811 -6.895 -24.051 1.00 97.69 171 TYR A CA 1
ATOM 1366 C C . TYR A 1 171 ? -13.819 -6.770 -22.520 1.00 97.69 171 TYR A C 1
ATOM 1368 O O . TYR A 1 171 ? -13.790 -7.794 -21.834 1.00 97.69 171 TYR A O 1
ATOM 1376 N N . GLU A 1 172 ? -13.822 -5.541 -21.992 1.00 97.25 172 GLU A N 1
ATOM 1377 C CA . GLU A 1 172 ? -13.823 -5.292 -20.553 1.00 97.25 172 GLU A CA 1
ATOM 1378 C C . GLU A 1 172 ? -15.093 -5.852 -19.904 1.00 97.25 172 GLU A C 1
ATOM 1380 O O . GLU A 1 172 ? -16.191 -5.795 -20.461 1.00 97.25 172 GLU A O 1
ATOM 1385 N N . LYS A 1 173 ? -14.912 -6.448 -18.728 1.00 96.00 173 LYS A N 1
ATOM 1386 C CA . LYS A 1 173 ? -15.993 -7.034 -17.928 1.00 96.00 173 LYS A CA 1
ATOM 1387 C C . LYS A 1 173 ? -16.087 -6.415 -16.545 1.00 96.00 173 LYS A C 1
ATOM 1389 O O . LYS A 1 173 ? -17.108 -6.594 -15.894 1.00 96.00 173 LYS A O 1
ATOM 1394 N N . LEU A 1 174 ? -15.029 -5.748 -16.087 1.00 95.00 174 LEU A N 1
ATOM 1395 C CA . LEU A 1 174 ? -15.000 -5.085 -14.797 1.00 95.00 174 LEU A CA 1
ATOM 1396 C C . LEU A 1 174 ? -15.450 -3.636 -14.957 1.00 95.00 174 LEU A C 1
ATOM 1398 O O . LEU A 1 174 ? -14.831 -2.866 -15.689 1.00 95.00 174 LEU A O 1
ATOM 1402 N N . THR A 1 175 ? -16.494 -3.250 -14.232 1.00 92.44 175 THR A N 1
ATOM 1403 C CA . THR A 1 175 ? -16.959 -1.863 -14.222 1.00 92.44 175 THR A CA 1
ATOM 1404 C C . THR A 1 175 ? -16.327 -1.080 -13.075 1.00 92.44 175 THR A C 1
ATOM 1406 O O . THR A 1 175 ? -16.049 -1.614 -11.998 1.00 92.44 175 THR A O 1
ATOM 1409 N N . ALA A 1 176 ? -16.141 0.228 -13.265 1.00 91.19 176 ALA A N 1
ATOM 1410 C CA . ALA A 1 176 ? -15.681 1.098 -12.183 1.00 91.19 176 ALA A CA 1
ATOM 1411 C C . ALA A 1 176 ? -16.660 1.100 -10.993 1.00 91.19 176 ALA A C 1
ATOM 1413 O O . ALA A 1 176 ? -16.233 1.216 -9.846 1.00 91.19 176 ALA A O 1
ATOM 1414 N N . GLN A 1 177 ? -17.961 0.935 -11.254 1.00 90.62 177 GLN A N 1
ATOM 1415 C CA . GLN A 1 177 ? -19.019 0.959 -10.241 1.00 90.62 177 GLN A CA 1
ATOM 1416 C C . GLN A 1 177 ? -18.882 -0.150 -9.198 1.00 90.62 177 GLN A C 1
ATOM 1418 O O . GLN A 1 177 ? -19.127 0.091 -8.014 1.00 90.62 177 GLN A O 1
ATOM 1423 N N . GLU A 1 178 ? -18.456 -1.342 -9.616 1.00 92.56 178 GLU A N 1
ATOM 1424 C CA . GLU A 1 178 ? -18.238 -2.487 -8.726 1.00 92.56 178 GLU A CA 1
ATOM 1425 C C . GLU A 1 178 ? -17.077 -2.270 -7.743 1.00 92.56 178 GLU A C 1
ATOM 1427 O O . GLU A 1 178 ? -17.023 -2.917 -6.698 1.00 92.56 178 GLU A O 1
ATOM 1432 N N . LEU A 1 179 ? -16.168 -1.337 -8.045 1.00 93.06 179 LEU A N 1
ATOM 1433 C CA . LEU A 1 179 ? -14.986 -1.030 -7.233 1.00 93.06 179 LEU A CA 1
ATOM 1434 C C . LEU A 1 179 ? -15.194 0.153 -6.282 1.00 93.06 179 LEU A C 1
ATOM 1436 O O . LEU A 1 179 ? -14.324 0.453 -5.460 1.00 93.06 179 LEU A O 1
ATOM 1440 N N . LEU A 1 180 ? -16.317 0.861 -6.402 1.00 93.69 180 LEU A N 1
ATOM 1441 C CA . LEU A 1 180 ? -16.555 2.061 -5.617 1.00 93.69 180 LEU A CA 1
ATOM 1442 C C . LEU A 1 180 ? -16.750 1.749 -4.140 1.00 93.69 180 LEU A C 1
ATOM 1444 O O . LEU A 1 180 ? -17.389 0.774 -3.740 1.00 93.69 180 LEU A O 1
ATOM 1448 N N . SER A 1 181 ? -16.286 2.688 -3.316 1.00 94.12 181 SER A N 1
ATOM 1449 C CA . SER A 1 181 ? -16.712 2.751 -1.925 1.00 94.12 181 SER A CA 1
ATOM 1450 C C . SER A 1 181 ? -18.246 2.792 -1.859 1.00 94.12 181 SER A C 1
ATOM 1452 O O . SER A 1 181 ? -18.863 3.551 -2.609 1.00 94.12 181 SER A O 1
ATOM 1454 N N . PRO A 1 182 ? -18.887 2.071 -0.921 1.00 93.00 182 PRO A N 1
ATOM 1455 C CA . PRO A 1 182 ? -20.335 2.148 -0.724 1.00 93.00 182 PRO A CA 1
ATOM 1456 C C . PRO A 1 182 ? -20.821 3.538 -0.275 1.00 93.00 182 PRO A C 1
ATOM 1458 O O . PRO A 1 182 ? -22.024 3.763 -0.214 1.00 93.00 182 PRO A O 1
ATOM 1461 N N . LEU A 1 183 ? -19.899 4.447 0.060 1.00 93.06 183 LEU A N 1
ATOM 1462 C CA . LEU A 1 183 ? -20.160 5.846 0.402 1.00 93.06 183 LEU A CA 1
ATOM 1463 C C . LEU A 1 183 ? -19.993 6.818 -0.772 1.00 93.06 183 LEU A C 1
ATOM 1465 O O . LEU A 1 183 ? -20.286 8.000 -0.616 1.00 93.06 183 LEU A O 1
ATOM 1469 N N . ALA A 1 184 ? -19.471 6.357 -1.910 1.00 90.81 184 ALA A N 1
ATOM 1470 C CA . ALA A 1 184 ? -19.324 7.198 -3.088 1.00 90.81 184 ALA A CA 1
ATOM 1471 C C . ALA A 1 184 ? -20.679 7.393 -3.781 1.00 90.81 184 ALA A C 1
ATOM 1473 O O . ALA A 1 184 ? -21.488 6.465 -3.859 1.00 90.81 184 ALA A O 1
ATOM 1474 N N . ASP A 1 185 ? -20.903 8.593 -4.314 1.00 83.12 185 ASP A N 1
ATOM 1475 C CA . ASP A 1 185 ? -22.064 8.868 -5.153 1.00 83.12 185 ASP A CA 1
ATOM 1476 C C . ASP A 1 185 ? -21.896 8.175 -6.510 1.00 83.12 185 ASP A C 1
ATOM 1478 O O . ASP A 1 185 ? -21.012 8.515 -7.299 1.00 83.12 185 ASP A O 1
ATOM 1482 N N . ARG A 1 186 ? -22.747 7.179 -6.765 1.00 78.62 186 ARG A N 1
ATOM 1483 C CA . ARG A 1 186 ? -22.706 6.371 -7.988 1.00 78.62 186 ARG A CA 1
ATOM 1484 C C . ARG A 1 186 ? -23.206 7.134 -9.215 1.00 78.62 186 ARG A C 1
ATOM 1486 O O . ARG A 1 186 ? -22.859 6.749 -10.322 1.00 78.62 186 ARG A O 1
ATOM 1493 N N . LEU A 1 187 ? -23.983 8.207 -9.032 1.00 71.31 187 LEU A N 1
ATOM 1494 C CA . LEU A 1 187 ? -24.615 8.953 -10.128 1.00 71.31 187 LEU A CA 1
ATOM 1495 C C . LEU A 1 187 ? -23.644 9.881 -10.876 1.00 71.31 187 LEU A C 1
ATOM 1497 O O . LEU A 1 187 ? -23.958 10.328 -11.974 1.00 71.31 187 LEU A O 1
ATOM 1501 N N . ASN A 1 188 ? -22.465 10.159 -10.309 1.00 67.06 188 ASN A N 1
ATOM 1502 C CA . ASN A 1 188 ? -21.468 11.059 -10.902 1.00 67.06 188 ASN A CA 1
ATOM 1503 C C . ASN A 1 188 ? -20.395 10.344 -11.741 1.00 67.06 188 ASN A C 1
ATOM 1505 O O . ASN A 1 188 ? -19.433 10.984 -12.171 1.00 67.06 188 ASN A O 1
ATOM 1509 N N . LEU A 1 189 ? -20.525 9.035 -11.969 1.00 60.75 189 LEU A N 1
ATOM 1510 C CA . LEU A 1 189 ? -19.578 8.261 -12.772 1.00 60.75 189 LEU A CA 1
ATOM 1511 C C . LEU A 1 189 ? -20.251 7.783 -14.062 1.00 60.75 189 LEU A C 1
ATOM 1513 O O . LEU A 1 189 ? -21.309 7.163 -13.981 1.00 60.75 189 LEU A O 1
ATOM 1517 N N . PRO A 1 190 ? -19.669 8.066 -15.241 1.00 57.97 190 PRO A N 1
ATOM 1518 C CA . PRO A 1 190 ? -20.239 7.610 -16.500 1.00 57.97 190 PRO A CA 1
ATOM 1519 C C . PRO A 1 190 ? -20.271 6.076 -16.573 1.00 57.97 190 PRO A C 1
ATOM 1521 O O . PRO A 1 190 ? -19.288 5.412 -16.242 1.00 57.97 190 PRO A O 1
ATOM 1524 N N . ASP A 1 191 ? -21.410 5.539 -17.023 1.00 55.72 191 ASP A N 1
ATOM 1525 C CA . ASP A 1 191 ? -21.603 4.134 -17.396 1.00 55.72 191 ASP A CA 1
ATOM 1526 C C . ASP A 1 191 ? -20.828 3.850 -18.693 1.00 55.72 191 ASP A C 1
ATOM 1528 O O . ASP A 1 191 ? -21.373 3.970 -19.792 1.00 55.72 191 ASP A O 1
ATOM 1532 N N . THR A 1 192 ? -19.538 3.539 -18.600 1.00 51.31 192 THR A N 1
ATOM 1533 C CA . THR A 1 192 ? -18.769 3.028 -19.748 1.00 51.31 192 THR A CA 1
ATOM 1534 C C . THR A 1 192 ? -17.955 1.823 -19.354 1.00 51.31 192 THR A C 1
ATOM 1536 O O . THR A 1 192 ? -17.184 1.963 -18.374 1.00 51.31 192 THR A O 1
#

Foldseek 3Di:
DADFDFDWDWDQDPVRDIDTDGDPVRVVCRQCQDDDPRPRPQHDPDLCDCHPNRLVVVCVVPVPRSVCVVVVLVVQLVCLVVPVQLHADEDECVLCVDPVSVVSVVVRQVSSVVSNNPPDVNHDYHYDYDPPCPPVCVVVVCVVQVVVPDDDGDDDDVVVVCCVPVVVVVVDDDDPLVVDDPPDDPVPDDPD

InterPro domains:
  IPR006656 Molybdopterin oxidoreductase [PF00384] (80-140)

Sequence (192 aa):
MLVRKLPVKHLALADGSERMVVSVYDLVLANYGLDRGLDDCHSANNYNDVKAYTPTWGEQITGVPRRHIETIAREFAETAHKTHGRSMIILGAGVNHWYHMDMNYRGMINMLVFCGCVGQTGGGWAHYVGQEKLRPQTGWLPLAFALDWNRPPRQMNSTSFFYNHASQWRYEKLTAQELLSPLADRLNLPDT

Organism: NCBI:txid1160765